Protein AF-A0A2V6PZ90-F1 (afdb_monomer)

Secondary structure (DSSP, 8-state):
-EEEEEEEEE-TTSTT----EEEEEEEES------SSTTEEEEEEPPS--TT--GGGG-TT-TTEEEEE-TT----GGGGGGTTTS--SEEE-TT----SGGGGGPPP-TT--EEE-TT-TT--GGGGGGGTT--TTT-EEET----S---HHHHHHHHHHHHHHTTT--HHHHTSSB-

Nearest PDB structures (foldseek):
  4xa9-assembly5_E  TM=5.689E-01  e=1.243E-01  Legionella pneumophila subsp. pneumophila str. Philadelphia 1
  6qxp-assembly4_D  TM=5.401E-01  e=1.855E+00  Arabidopsis
  6qxp-assembly6_F  TM=4.875E-01  e=1.003E+00  Arabidopsis
  6qxp-assembly7_G  TM=3.421E-01  e=1.972E+00  Arabidopsis

Mean predicted aligned error: 6.77 Å

Structure (mmCIF, N/CA/C/O backbone):
data_AF-A0A2V6PZ90-F1
#
_entry.id   AF-A0A2V6PZ90-F1
#
loop_
_atom_site.group_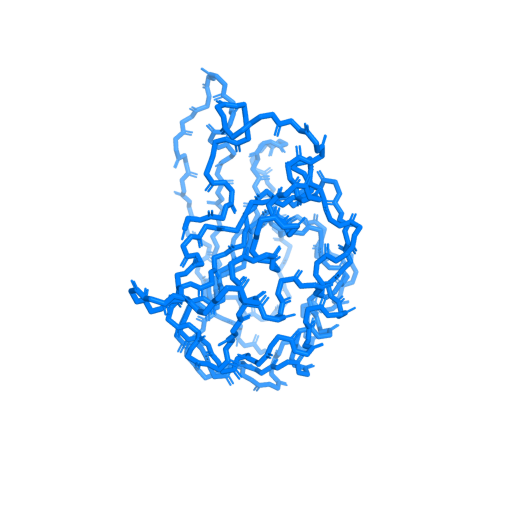PDB
_atom_site.id
_atom_site.type_symbol
_atom_site.label_atom_id
_atom_site.label_alt_id
_atom_site.label_comp_id
_atom_site.label_asym_id
_atom_site.label_entity_id
_atom_site.label_seq_id
_atom_site.pdbx_PDB_ins_code
_atom_site.Cartn_x
_atom_site.Cartn_y
_atom_site.Cartn_z
_atom_site.occupancy
_atom_site.B_iso_or_equiv
_atom_site.auth_seq_id
_atom_site.auth_comp_id
_atom_site.auth_asym_id
_atom_site.auth_atom_id
_atom_site.pdbx_PDB_model_num
ATOM 1 N N . MET A 1 1 ? 3.241 -4.703 -20.946 1.00 70.94 1 MET A N 1
ATOM 2 C CA . MET A 1 1 ? 2.283 -3.947 -20.112 1.00 70.94 1 MET A CA 1
ATOM 3 C C . MET A 1 1 ? 3.059 -2.869 -19.385 1.00 70.94 1 MET A C 1
ATOM 5 O O . MET A 1 1 ? 4.150 -3.176 -18.925 1.00 70.94 1 MET A O 1
ATOM 9 N N . ASP A 1 2 ? 2.544 -1.643 -19.361 1.00 86.44 2 ASP A N 1
ATOM 10 C CA . ASP A 1 2 ? 3.139 -0.505 -18.651 1.00 86.44 2 ASP A CA 1
ATOM 11 C C . ASP A 1 2 ? 2.404 -0.315 -17.317 1.00 86.44 2 ASP A C 1
ATOM 13 O O . ASP A 1 2 ? 1.174 -0.219 -17.316 1.00 86.44 2 ASP A O 1
ATOM 17 N N . LEU A 1 3 ? 3.127 -0.336 -16.199 1.00 87.50 3 LEU A N 1
ATOM 18 C CA . LEU A 1 3 ? 2.563 -0.158 -14.858 1.00 87.50 3 LEU A CA 1
ATOM 19 C C . LEU A 1 3 ? 2.667 1.281 -14.344 1.00 87.50 3 LEU A C 1
ATOM 21 O O . LEU A 1 3 ? 2.031 1.592 -13.343 1.00 87.50 3 LEU A O 1
ATOM 25 N N . GLY A 1 4 ? 3.406 2.162 -15.025 1.00 92.62 4 GLY A N 1
ATOM 26 C CA . GLY A 1 4 ? 3.626 3.536 -14.585 1.00 92.62 4 GLY A CA 1
ATOM 27 C C . GLY A 1 4 ? 5.089 3.951 -14.662 1.00 92.62 4 GLY A C 1
ATOM 28 O O . GLY A 1 4 ? 5.806 3.593 -15.593 1.00 92.62 4 GLY A O 1
ATOM 29 N N . GLU A 1 5 ? 5.532 4.741 -13.696 1.00 94.88 5 GLU A N 1
ATOM 30 C CA . GLU A 1 5 ? 6.893 5.261 -13.614 1.00 94.88 5 GLU A CA 1
ATOM 31 C C . GLU A 1 5 ? 7.718 4.475 -12.604 1.00 94.88 5 GLU A C 1
ATOM 33 O O . GLU A 1 5 ? 7.250 4.107 -11.528 1.00 94.88 5 GLU A O 1
ATOM 38 N N . LEU A 1 6 ? 8.966 4.225 -12.969 1.00 94.56 6 LEU A N 1
ATOM 39 C CA . LEU A 1 6 ? 9.907 3.422 -12.219 1.00 94.56 6 LEU A CA 1
ATOM 40 C C . LEU A 1 6 ? 11.051 4.305 -11.736 1.00 94.56 6 LEU A C 1
ATOM 42 O O . LEU A 1 6 ? 11.649 5.041 -12.522 1.00 94.56 6 LEU A O 1
ATOM 46 N N . TRP A 1 7 ? 11.396 4.174 -10.464 1.00 93.94 7 TRP A N 1
ATOM 47 C CA . TRP A 1 7 ? 12.408 4.988 -9.809 1.00 93.94 7 TRP A CA 1
ATOM 48 C C . TRP A 1 7 ? 13.326 4.114 -8.957 1.00 93.94 7 TRP A C 1
ATOM 50 O O . TRP A 1 7 ? 12.913 3.098 -8.401 1.00 93.94 7 TRP A O 1
ATOM 60 N N . LEU A 1 8 ? 14.586 4.520 -8.854 1.00 93.50 8 LEU A N 1
ATOM 61 C CA . LEU A 1 8 ? 15.502 4.088 -7.811 1.00 93.50 8 LEU A CA 1
ATOM 62 C C . LEU A 1 8 ? 15.495 5.143 -6.718 1.00 93.50 8 LEU A C 1
ATOM 64 O O . LEU A 1 8 ? 15.655 6.331 -7.003 1.00 93.50 8 LEU A O 1
ATOM 68 N N . ARG A 1 9 ? 15.323 4.691 -5.485 1.00 91.12 9 ARG A N 1
ATOM 69 C CA . ARG A 1 9 ? 15.308 5.524 -4.292 1.00 91.12 9 ARG A CA 1
ATOM 70 C C . ARG A 1 9 ? 16.367 5.031 -3.323 1.00 91.12 9 ARG A C 1
ATOM 72 O O . ARG A 1 9 ? 16.544 3.825 -3.149 1.00 91.12 9 ARG A O 1
ATOM 79 N N . GLU A 1 10 ? 17.058 5.975 -2.716 1.00 87.81 10 GLU A N 1
ATOM 80 C CA . GLU A 1 10 ? 17.975 5.748 -1.613 1.00 87.81 10 GLU A CA 1
ATOM 81 C C . GLU A 1 10 ? 17.195 5.718 -0.289 1.00 87.81 10 GLU A C 1
ATOM 83 O O . GLU A 1 10 ? 16.261 6.492 -0.072 1.00 87.81 10 GLU A O 1
ATOM 88 N N . ASP A 1 11 ? 17.544 4.795 0.600 1.00 78.75 11 ASP A N 1
ATOM 89 C 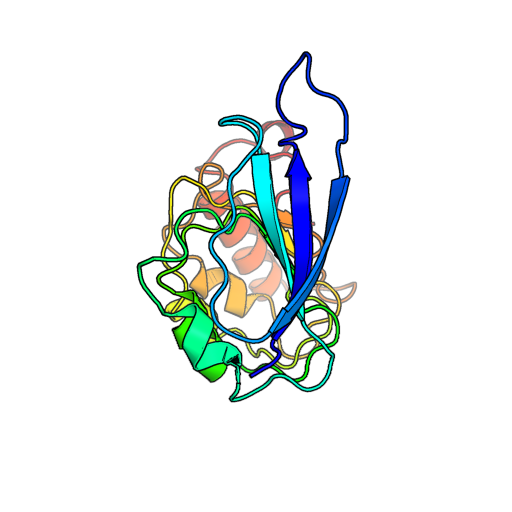CA . ASP A 1 11 ? 16.981 4.708 1.943 1.00 78.75 11 ASP A CA 1
ATOM 90 C C . ASP A 1 11 ? 17.488 5.846 2.823 1.00 78.75 11 ASP A C 1
ATOM 92 O O . ASP A 1 11 ? 18.580 5.769 3.376 1.00 78.75 11 ASP A O 1
ATOM 96 N N . VAL A 1 12 ? 16.651 6.869 2.989 1.00 66.00 12 VAL A N 1
ATOM 97 C CA . VAL A 1 12 ? 16.924 8.083 3.774 1.00 66.00 12 VAL A CA 1
ATOM 98 C C . VAL A 1 12 ? 17.079 7.850 5.284 1.00 66.00 12 VAL A C 1
ATOM 100 O O . VAL A 1 12 ? 17.378 8.790 6.013 1.00 66.00 12 VAL A O 1
ATOM 103 N N . ASN A 1 13 ? 16.896 6.618 5.775 1.00 58.62 13 ASN A N 1
ATOM 104 C CA . ASN A 1 13 ? 17.132 6.270 7.181 1.00 58.62 13 ASN A CA 1
ATOM 105 C C . ASN A 1 13 ? 18.605 5.957 7.505 1.00 58.62 13 ASN A C 1
ATOM 107 O O . ASN A 1 13 ? 18.908 5.555 8.631 1.00 58.62 13 ASN A O 1
ATOM 111 N N . CYS A 1 14 ? 19.536 6.107 6.560 1.00 52.50 14 CYS A N 1
ATOM 112 C CA . CYS A 1 14 ? 20.960 5.967 6.849 1.00 52.50 14 CYS A CA 1
ATOM 113 C C . CYS A 1 14 ? 21.576 7.326 7.233 1.00 52.50 14 CYS A C 1
ATOM 115 O O . CYS A 1 14 ? 21.393 8.335 6.563 1.00 52.50 14 CYS A O 1
ATOM 117 N N . PHE A 1 15 ? 22.346 7.343 8.325 1.00 43.44 15 PHE A N 1
ATOM 118 C CA . PHE A 1 15 ? 22.974 8.547 8.893 1.00 43.44 15 PHE A CA 1
ATOM 119 C C . PHE A 1 15 ? 23.970 9.256 7.953 1.00 43.44 15 PHE A C 1
ATOM 121 O O . PHE A 1 15 ? 24.397 10.370 8.253 1.00 43.44 15 PHE A O 1
ATOM 128 N N . THR A 1 16 ? 24.376 8.616 6.853 1.00 48.50 16 THR A N 1
ATOM 129 C CA . THR A 1 16 ? 25.415 9.110 5.934 1.00 48.50 16 THR A CA 1
ATOM 130 C C . THR A 1 16 ? 25.029 9.055 4.453 1.00 48.50 16 THR A C 1
ATOM 132 O O . THR A 1 16 ? 25.855 9.401 3.608 1.00 48.50 16 THR A O 1
ATOM 135 N N . CYS A 1 17 ? 23.812 8.625 4.108 1.00 57.31 17 CYS A N 1
ATOM 136 C CA . CYS A 1 17 ? 23.351 8.588 2.719 1.00 57.31 17 CYS A CA 1
ATOM 137 C C . CYS A 1 17 ? 22.710 9.926 2.306 1.00 57.31 17 CYS A C 1
ATOM 139 O O . CYS A 1 17 ? 22.230 10.685 3.148 1.00 57.31 17 CYS A O 1
ATOM 141 N N . GLY A 1 18 ? 22.697 10.227 1.007 1.00 55.75 18 GLY A N 1
ATOM 142 C CA . GLY A 1 18 ? 21.947 11.366 0.474 1.00 55.75 18 GLY A CA 1
ATOM 143 C C . GLY A 1 18 ? 20.440 11.079 0.393 1.00 55.75 18 GLY A C 1
ATOM 144 O O . GLY A 1 18 ? 19.936 10.107 0.953 1.00 55.75 18 GLY A O 1
ATOM 145 N N . THR A 1 19 ? 19.702 11.926 -0.333 1.00 61.97 19 THR A N 1
ATOM 146 C CA . THR A 1 19 ? 18.290 11.699 -0.707 1.00 61.97 19 THR A CA 1
ATOM 147 C C . THR A 1 19 ? 18.155 11.126 -2.124 1.00 61.97 19 THR A C 1
ATOM 149 O O . THR A 1 19 ? 17.184 11.419 -2.822 1.00 61.97 19 THR A O 1
ATOM 152 N N . GLY A 1 20 ? 19.146 10.351 -2.584 1.00 75.75 20 GLY A N 1
ATOM 153 C CA . GLY A 1 20 ? 19.302 9.958 -3.981 1.00 75.75 20 GLY A CA 1
ATOM 154 C C . GLY A 1 20 ? 18.021 9.408 -4.612 1.00 75.75 20 GLY A C 1
ATOM 155 O O . GLY A 1 20 ? 17.464 8.399 -4.182 1.00 75.75 20 GLY A O 1
ATOM 156 N N . GLU A 1 21 ? 17.568 10.055 -5.682 1.00 87.81 21 GLU A N 1
ATOM 157 C CA . GLU A 1 21 ? 16.486 9.569 -6.530 1.00 87.81 21 GLU A CA 1
ATOM 158 C C . GLU A 1 21 ? 16.953 9.544 -7.984 1.00 87.81 21 GLU A C 1
ATOM 160 O O . GLU A 1 21 ? 17.568 10.489 -8.481 1.00 87.81 21 GLU A O 1
ATOM 165 N N . LYS A 1 22 ? 16.641 8.456 -8.691 1.00 90.62 22 LYS A N 1
ATOM 166 C CA . LYS A 1 22 ? 16.927 8.320 -10.118 1.00 90.62 22 LYS A CA 1
ATOM 167 C C . LYS A 1 22 ? 15.750 7.692 -10.844 1.00 90.62 22 LYS A C 1
ATOM 169 O O . LYS A 1 22 ? 15.388 6.550 -10.571 1.00 90.62 22 LYS A O 1
ATOM 174 N N . THR A 1 23 ? 15.197 8.398 -11.826 1.00 92.00 23 THR A N 1
ATOM 175 C CA . THR A 1 23 ? 14.183 7.813 -12.709 1.00 92.00 23 THR A CA 1
ATOM 176 C C . THR A 1 23 ? 14.796 6.726 -13.594 1.00 92.00 23 THR A C 1
ATOM 178 O O . THR A 1 23 ? 15.889 6.875 -14.147 1.00 92.00 23 THR A O 1
ATOM 181 N N . LEU A 1 24 ? 14.084 5.612 -13.727 1.00 92.25 24 LEU A N 1
ATOM 182 C CA . LEU A 1 24 ? 14.366 4.545 -14.682 1.00 92.25 24 LEU A CA 1
ATOM 183 C C . LEU A 1 24 ? 13.422 4.598 -15.894 1.00 92.25 24 LEU A C 1
ATOM 185 O O . LEU A 1 24 ? 13.562 3.765 -16.792 1.00 92.25 24 LEU A O 1
ATOM 189 N N . GLY A 1 25 ? 12.502 5.566 -15.948 1.00 92.94 25 GLY A N 1
ATOM 190 C CA . GLY A 1 25 ? 11.503 5.707 -17.005 1.00 92.94 25 GLY A CA 1
ATOM 191 C C . GLY A 1 25 ? 10.249 4.869 -16.750 1.00 92.94 25 GLY A C 1
ATOM 192 O O . GLY A 1 25 ? 9.817 4.707 -15.612 1.00 92.94 25 GLY A O 1
ATOM 193 N N . ARG A 1 26 ? 9.631 4.349 -17.816 1.00 93.81 26 ARG A N 1
ATOM 194 C CA . ARG A 1 26 ? 8.371 3.593 -17.723 1.00 93.81 26 ARG A CA 1
ATOM 195 C C . ARG A 1 26 ? 8.595 2.158 -17.245 1.00 93.81 26 ARG A C 1
ATOM 197 O O . ARG A 1 26 ? 9.510 1.474 -17.706 1.00 93.81 26 ARG A O 1
ATOM 204 N N . ALA A 1 27 ? 7.712 1.678 -16.375 1.00 90.25 27 ALA A N 1
ATOM 205 C CA . ALA A 1 27 ? 7.655 0.297 -15.905 1.00 90.25 27 ALA A CA 1
ATOM 206 C C . ALA A 1 27 ? 6.980 -0.600 -16.960 1.00 90.25 27 ALA A C 1
ATOM 208 O O . ALA A 1 27 ? 5.898 -1.145 -16.738 1.00 90.25 27 ALA A O 1
ATOM 209 N N . ALA A 1 28 ? 7.604 -0.710 -18.137 1.00 88.00 28 ALA A N 1
ATOM 210 C CA . ALA A 1 28 ? 7.083 -1.456 -19.274 1.00 88.00 28 ALA A CA 1
ATOM 211 C C . ALA A 1 28 ? 7.924 -2.705 -19.581 1.00 88.00 28 ALA A C 1
ATOM 213 O O . ALA A 1 28 ? 9.137 -2.627 -19.763 1.00 88.00 28 ALA A O 1
ATOM 214 N N . GLY A 1 29 ? 7.253 -3.855 -19.698 1.00 86.50 29 GLY A N 1
ATOM 215 C CA . GLY A 1 29 ? 7.901 -5.128 -20.041 1.00 86.50 29 GLY A CA 1
ATOM 216 C C . GLY A 1 29 ? 8.671 -5.755 -18.875 1.00 86.50 29 GLY A C 1
ATOM 217 O O . GLY A 1 29 ? 8.398 -5.462 -17.714 1.00 86.50 29 GLY A O 1
ATOM 218 N N . ILE A 1 30 ? 9.606 -6.655 -19.188 1.00 85.56 30 ILE A N 1
ATOM 219 C CA . ILE A 1 30 ? 10.480 -7.307 -18.204 1.00 85.56 30 ILE A CA 1
ATOM 220 C C . ILE A 1 30 ? 11.841 -6.622 -18.263 1.00 85.56 30 ILE A C 1
ATOM 222 O O . ILE A 1 30 ? 12.462 -6.564 -19.324 1.00 85.56 30 ILE A O 1
ATOM 226 N N . ARG A 1 31 ? 12.314 -6.115 -17.123 1.00 84.75 31 ARG A N 1
ATOM 227 C CA . ARG A 1 31 ? 13.602 -5.430 -17.019 1.00 84.75 31 ARG A CA 1
ATOM 228 C C . ARG A 1 31 ? 14.362 -5.907 -15.792 1.00 84.75 31 ARG A C 1
ATOM 230 O O . ARG A 1 31 ? 13.843 -5.853 -14.681 1.00 84.75 31 ARG A O 1
ATOM 237 N N . ALA A 1 32 ? 15.611 -6.316 -15.994 1.00 87.62 32 ALA A N 1
ATOM 238 C CA . ALA A 1 32 ? 16.547 -6.514 -14.897 1.00 87.62 32 ALA A CA 1
ATOM 239 C C . ALA A 1 32 ? 17.009 -5.143 -14.382 1.00 87.62 32 ALA A C 1
ATOM 241 O O . ALA A 1 32 ? 17.504 -4.315 -15.150 1.00 87.62 32 ALA A O 1
ATOM 242 N N . ILE A 1 33 ? 16.820 -4.894 -13.088 1.00 88.75 33 ILE A N 1
ATOM 243 C CA . ILE A 1 33 ? 17.242 -3.662 -12.420 1.00 88.75 33 ILE A CA 1
ATOM 244 C C . ILE A 1 33 ? 18.355 -4.033 -11.447 1.00 88.75 33 ILE A C 1
ATOM 246 O O . ILE A 1 33 ? 18.136 -4.831 -10.537 1.00 88.75 33 ILE A O 1
ATOM 250 N N . SER A 1 34 ? 19.535 -3.448 -11.641 1.00 90.50 34 SER A N 1
ATOM 251 C CA . SER A 1 34 ? 20.628 -3.538 -10.675 1.00 90.50 34 SER A CA 1
ATOM 252 C C . SER A 1 34 ? 20.564 -2.346 -9.726 1.00 90.50 34 SER A C 1
ATOM 254 O O . SER A 1 34 ? 20.426 -1.204 -10.174 1.00 90.50 34 SER A O 1
ATOM 256 N N . LEU A 1 35 ? 20.634 -2.616 -8.424 1.00 90.88 35 LEU A N 1
ATOM 257 C CA . LEU A 1 35 ? 20.654 -1.585 -7.392 1.00 90.88 35 LEU A CA 1
ATOM 258 C C . LEU A 1 35 ? 22.091 -1.075 -7.189 1.00 90.88 35 LEU A C 1
ATOM 260 O O . LEU A 1 35 ? 23.006 -1.896 -7.150 1.00 90.88 35 LEU A O 1
ATOM 264 N N . PRO A 1 36 ? 22.310 0.243 -7.014 1.00 89.38 36 PRO A N 1
ATOM 265 C CA . PRO A 1 36 ? 23.645 0.792 -6.763 1.00 89.38 36 PRO A CA 1
ATOM 266 C C . PRO A 1 36 ? 24.303 0.265 -5.480 1.00 89.38 36 PRO A C 1
ATOM 268 O O . PRO A 1 36 ? 25.507 0.034 -5.453 1.00 89.38 36 PRO A O 1
ATOM 271 N N . ALA A 1 37 ? 23.513 0.074 -4.420 1.00 88.38 37 ALA A N 1
ATOM 272 C CA . ALA A 1 37 ? 23.944 -0.485 -3.142 1.00 88.38 37 ALA A CA 1
ATOM 273 C C . ALA A 1 37 ? 22.743 -1.067 -2.374 1.00 88.38 37 ALA A C 1
ATOM 275 O O . ALA A 1 37 ? 21.592 -0.865 -2.756 1.00 88.38 37 ALA A O 1
ATOM 276 N N . ALA A 1 38 ? 23.000 -1.764 -1.262 1.00 86.00 38 ALA A N 1
ATOM 277 C CA . ALA A 1 38 ? 21.967 -2.448 -0.471 1.00 86.00 38 ALA A CA 1
ATOM 278 C C . ALA A 1 38 ? 20.917 -1.513 0.162 1.00 86.00 38 ALA A C 1
ATOM 280 O O . ALA A 1 38 ? 19.812 -1.951 0.474 1.00 86.00 38 ALA A O 1
ATOM 281 N N . HIS A 1 39 ? 21.253 -0.236 0.351 1.00 85.94 39 HIS A N 1
ATOM 282 C CA . HIS A 1 39 ? 20.338 0.783 0.864 1.00 85.94 39 HIS A CA 1
ATOM 283 C C . HIS A 1 39 ? 19.484 1.423 -0.245 1.00 85.94 39 HIS A C 1
ATOM 285 O O . HIS A 1 39 ? 18.712 2.329 0.030 1.00 85.94 39 HIS A O 1
ATOM 291 N N . TRP A 1 40 ? 19.595 0.975 -1.498 1.00 90.50 40 TRP A N 1
ATOM 292 C CA . TRP A 1 40 ? 18.707 1.408 -2.574 1.00 90.50 40 TRP A CA 1
ATOM 293 C C . TRP A 1 40 ? 17.535 0.446 -2.728 1.00 90.50 40 TRP A C 1
ATOM 295 O O . TRP A 1 40 ? 17.648 -0.751 -2.472 1.00 90.50 40 TRP A O 1
ATOM 305 N N . TYR A 1 41 ? 16.408 0.960 -3.199 1.00 91.38 41 TYR A N 1
ATOM 306 C CA . TYR A 1 41 ? 15.234 0.167 -3.535 1.00 91.38 41 TYR A CA 1
ATOM 307 C C . TYR A 1 41 ? 14.516 0.748 -4.750 1.00 91.38 41 TYR A C 1
ATOM 309 O O . TYR A 1 41 ? 14.786 1.861 -5.207 1.00 91.38 41 TYR A O 1
ATOM 317 N N . VAL A 1 42 ? 13.608 -0.048 -5.305 1.00 93.75 42 VAL A N 1
ATOM 318 C CA . VAL A 1 42 ? 12.753 0.353 -6.417 1.00 93.75 42 VAL A CA 1
ATOM 319 C C . VAL A 1 42 ? 11.478 0.984 -5.867 1.00 93.75 42 VAL A C 1
ATOM 321 O O . VAL A 1 42 ? 10.824 0.415 -4.993 1.00 93.75 42 VAL A O 1
ATOM 324 N N . SER A 1 43 ? 11.116 2.139 -6.411 1.00 93.62 43 SER A N 1
ATOM 325 C CA . SER A 1 43 ? 9.822 2.782 -6.210 1.00 93.62 43 SER A CA 1
ATOM 326 C C . SER A 1 43 ? 9.045 2.756 -7.522 1.00 93.62 43 SER A C 1
ATOM 328 O O . SER A 1 43 ? 9.608 3.006 -8.594 1.00 93.62 43 SER A O 1
ATOM 330 N N . VAL A 1 44 ? 7.763 2.405 -7.455 1.00 94.81 44 VAL A N 1
ATOM 331 C CA . VAL A 1 44 ? 6.874 2.375 -8.618 1.00 94.81 44 VAL A CA 1
ATOM 332 C C . VAL A 1 44 ? 5.712 3.320 -8.367 1.00 94.81 44 VAL A C 1
ATOM 334 O O . VAL A 1 44 ? 4.957 3.131 -7.416 1.00 94.81 44 VAL A O 1
ATOM 337 N N . LYS A 1 45 ? 5.548 4.307 -9.247 1.00 95.62 45 LYS A N 1
ATOM 338 C CA . LYS A 1 45 ? 4.409 5.223 -9.248 1.00 95.62 45 LYS A CA 1
ATOM 339 C C . LYS A 1 45 ? 3.433 4.836 -10.339 1.00 95.62 45 LYS A C 1
ATOM 341 O O . LYS A 1 45 ? 3.772 4.863 -11.523 1.00 95.62 45 LYS A O 1
ATOM 346 N N . LEU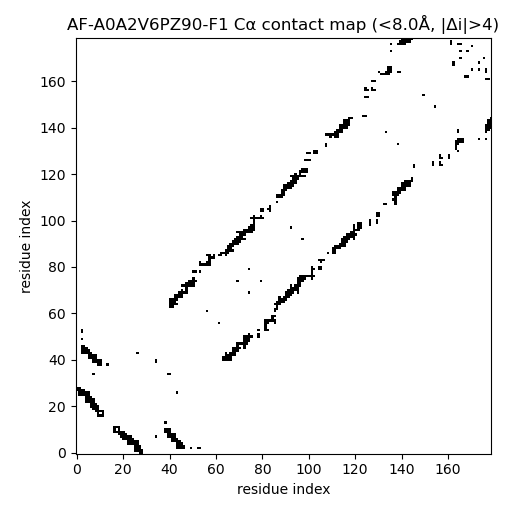 A 1 46 ? 2.221 4.484 -9.946 1.00 95.44 46 LEU A N 1
ATOM 347 C CA . LEU A 1 46 ? 1.200 4.000 -10.855 1.00 95.44 46 LEU A CA 1
ATOM 348 C C . LEU A 1 46 ? 0.281 5.140 -11.312 1.00 95.44 46 LEU A C 1
ATOM 350 O O . LEU A 1 46 ? 0.101 6.129 -10.604 1.00 95.44 46 LEU A O 1
ATOM 354 N N . PRO A 1 47 ? -0.290 5.040 -12.524 1.00 95.06 47 PRO A N 1
ATOM 355 C CA . PRO A 1 47 ? -1.227 6.033 -13.027 1.00 95.06 47 PRO A CA 1
ATOM 356 C C . PRO A 1 47 ? -2.594 5.914 -12.342 1.00 95.06 47 PRO A C 1
ATOM 358 O O . PRO A 1 47 ? -2.928 4.890 -11.749 1.00 95.06 47 PRO A O 1
ATOM 361 N N . ARG A 1 48 ? -3.435 6.938 -12.532 1.00 94.56 48 ARG A N 1
ATOM 362 C CA . ARG A 1 48 ? -4.785 6.991 -11.956 1.00 94.56 48 ARG A CA 1
ATOM 363 C C . ARG A 1 48 ? -5.695 5.826 -12.373 1.00 94.56 48 ARG A C 1
ATOM 365 O O . ARG A 1 48 ? -6.564 5.448 -11.603 1.00 94.56 48 ARG A O 1
ATOM 372 N N . GLN A 1 49 ? -5.531 5.270 -13.577 1.00 94.00 49 GLN A N 1
ATOM 373 C CA . GLN A 1 49 ? -6.336 4.145 -14.082 1.00 94.00 49 GLN A CA 1
ATOM 374 C C . GLN A 1 49 ? -5.507 2.860 -14.166 1.00 94.00 49 GLN A C 1
ATOM 376 O O . GLN A 1 49 ? -4.912 2.530 -15.205 1.00 94.00 49 GLN A O 1
ATOM 381 N N . VAL A 1 50 ? -5.449 2.136 -13.054 1.00 93.38 50 VAL A N 1
ATOM 382 C CA . VAL A 1 50 ? -4.604 0.951 -12.884 1.00 93.38 50 VAL A CA 1
ATOM 383 C C . VAL A 1 50 ? -5.310 -0.239 -12.226 1.00 93.38 50 VAL A C 1
ATOM 385 O O . VAL A 1 50 ? -4.742 -1.335 -12.187 1.00 93.38 50 VAL A O 1
ATOM 388 N N . ALA A 1 51 ? -6.559 -0.080 -11.786 1.00 90.75 51 ALA A N 1
ATOM 389 C CA . ALA A 1 51 ? -7.392 -1.176 -11.302 1.00 90.75 51 ALA A CA 1
ATOM 390 C C . ALA A 1 51 ? -7.429 -2.344 -12.306 1.00 90.75 51 ALA A C 1
ATOM 392 O O . ALA A 1 51 ? -7.453 -2.164 -13.528 1.00 90.75 51 ALA A O 1
ATOM 393 N N . GLY A 1 52 ? -7.355 -3.573 -11.796 1.00 90.69 52 GLY A N 1
ATOM 394 C CA . GLY A 1 52 ? -7.285 -4.800 -12.594 1.00 90.69 52 GLY A CA 1
ATOM 395 C C . GLY A 1 52 ? -5.949 -5.049 -13.309 1.00 90.69 52 GLY A C 1
ATOM 396 O O . GLY A 1 52 ? -5.751 -6.132 -13.869 1.00 90.69 52 GLY A O 1
ATOM 397 N N . ARG A 1 53 ? -5.003 -4.100 -13.275 1.00 91.69 53 ARG A N 1
ATOM 398 C CA . ARG A 1 53 ? -3.693 -4.199 -13.948 1.00 91.69 53 ARG A CA 1
ATOM 399 C C . ARG A 1 53 ? -2.534 -4.496 -12.9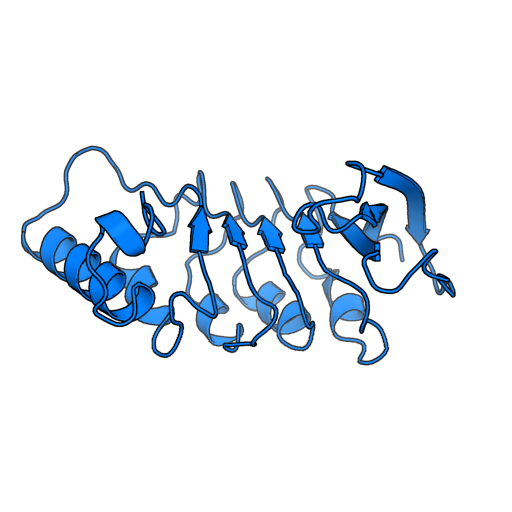99 1.00 91.69 53 ARG A C 1
ATOM 401 O O . ARG A 1 53 ? -1.414 -4.657 -13.470 1.00 91.69 53 ARG A O 1
ATOM 408 N N . LEU A 1 54 ? -2.792 -4.642 -11.698 1.00 92.00 54 LEU A N 1
ATOM 409 C CA . LEU A 1 54 ? -1.760 -4.915 -10.689 1.00 92.00 54 LEU A CA 1
ATOM 410 C C . LEU A 1 54 ? -1.247 -6.358 -10.680 1.00 92.00 54 LEU A C 1
ATOM 412 O O . LEU A 1 54 ? -0.263 -6.638 -10.008 1.00 92.00 54 LEU A O 1
ATOM 416 N N . LYS A 1 55 ? -1.859 -7.279 -11.436 1.00 92.25 55 LYS A N 1
ATOM 417 C CA . LYS A 1 55 ? -1.466 -8.702 -11.479 1.00 92.25 55 LYS A CA 1
ATOM 418 C C . LYS A 1 55 ? 0.048 -8.952 -11.591 1.00 92.25 55 LYS A C 1
ATOM 420 O O . LYS A 1 55 ? 0.523 -9.836 -10.881 1.00 92.25 55 LYS A O 1
ATOM 425 N N . PRO A 1 56 ? 0.823 -8.219 -12.418 1.00 91.06 56 PRO A N 1
ATOM 426 C CA . PRO A 1 56 ? 2.262 -8.457 -12.522 1.00 91.06 56 PRO A CA 1
ATOM 427 C C . PRO A 1 56 ? 3.036 -8.160 -11.230 1.00 91.06 56 PRO A C 1
ATOM 429 O O . PRO A 1 56 ? 4.120 -8.703 -11.045 1.00 91.06 56 PRO A O 1
ATOM 432 N N . LEU A 1 57 ? 2.488 -7.335 -10.331 1.00 90.25 57 LEU A N 1
ATOM 433 C CA . LEU A 1 57 ? 3.106 -7.024 -9.043 1.00 90.25 57 LEU A CA 1
ATOM 434 C C . LEU A 1 57 ? 3.125 -8.226 -8.083 1.00 90.25 57 LEU A C 1
ATOM 436 O O . LEU A 1 57 ? 3.959 -8.271 -7.187 1.00 90.25 57 LEU A O 1
ATOM 440 N N . ALA A 1 58 ? 2.291 -9.243 -8.318 1.00 90.50 58 ALA A N 1
ATOM 441 C CA . ALA A 1 58 ? 2.285 -10.475 -7.529 1.00 90.50 58 ALA A CA 1
ATOM 442 C C . ALA A 1 58 ? 3.464 -11.415 -7.855 1.00 90.50 58 ALA A C 1
ATOM 444 O O . ALA A 1 58 ? 3.558 -12.509 -7.299 1.00 90.50 58 ALA A O 1
ATOM 445 N N . HIS A 1 59 ? 4.341 -11.041 -8.793 1.00 89.56 59 HIS A N 1
ATOM 446 C CA . HIS A 1 59 ? 5.437 -11.900 -9.215 1.00 89.56 59 HIS A CA 1
ATOM 447 C C . HIS A 1 59 ? 6.532 -11.982 -8.129 1.00 89.56 59 HIS A C 1
ATOM 449 O O . HIS A 1 59 ? 7.058 -10.949 -7.709 1.00 89.56 59 HIS A O 1
ATOM 455 N N . PRO A 1 60 ? 6.963 -13.190 -7.716 1.00 86.81 60 PRO A N 1
ATOM 456 C CA . PRO A 1 60 ? 7.861 -13.376 -6.569 1.00 86.81 60 PRO A CA 1
ATOM 457 C C . PRO A 1 60 ? 9.274 -12.815 -6.779 1.00 86.81 60 PRO A C 1
ATOM 459 O O . PRO A 1 60 ? 10.022 -12.646 -5.822 1.00 86.81 60 PRO A O 1
ATOM 462 N N . SER A 1 61 ? 9.661 -12.503 -8.020 1.00 87.81 61 SER A N 1
ATOM 463 C CA . SER A 1 61 ? 10.965 -11.892 -8.316 1.00 87.81 61 SER A CA 1
ATOM 464 C C . SER A 1 61 ? 11.048 -10.401 -7.965 1.00 87.81 61 SER A C 1
ATOM 466 O O . SER A 1 61 ? 12.132 -9.825 -8.045 1.00 87.81 61 SER A O 1
ATOM 468 N N . LEU A 1 62 ? 9.937 -9.748 -7.606 1.00 88.19 62 LEU A N 1
ATOM 469 C CA . LEU A 1 62 ? 9.885 -8.316 -7.283 1.00 88.19 62 LEU A CA 1
ATOM 470 C C . LEU A 1 62 ? 10.317 -8.034 -5.833 1.00 88.19 62 LEU A C 1
ATOM 472 O O . LEU A 1 62 ? 9.637 -7.358 -5.069 1.00 88.19 62 LEU A O 1
ATOM 476 N N . VAL A 1 63 ? 11.487 -8.548 -5.453 1.00 87.88 63 VAL A N 1
ATOM 477 C CA . VAL A 1 63 ? 11.992 -8.542 -4.066 1.00 87.88 63 VAL A CA 1
ATOM 478 C C . VAL A 1 63 ? 12.574 -7.201 -3.604 1.00 87.88 63 VAL A C 1
ATOM 480 O O . VAL A 1 63 ? 12.782 -7.000 -2.408 1.00 87.88 63 VAL A O 1
ATOM 483 N N . ASN A 1 64 ? 12.843 -6.296 -4.549 1.00 89.50 64 ASN A N 1
ATOM 484 C CA . ASN A 1 64 ? 13.513 -5.015 -4.314 1.00 89.50 64 ASN A CA 1
ATOM 485 C C . ASN A 1 64 ? 12.574 -3.804 -4.421 1.00 89.50 64 ASN A C 1
ATOM 487 O O . ASN A 1 64 ? 13.048 -2.672 -4.328 1.00 89.50 64 ASN A O 1
ATOM 491 N N . ILE A 1 65 ? 11.270 -4.016 -4.634 1.00 91.56 65 ILE A N 1
ATOM 492 C CA . ILE A 1 65 ? 10.294 -2.924 -4.572 1.00 91.56 65 ILE A CA 1
ATOM 493 C C . ILE A 1 65 ? 10.106 -2.551 -3.103 1.00 91.56 65 ILE A C 1
ATOM 495 O O . ILE A 1 65 ? 9.651 -3.368 -2.305 1.00 91.56 65 ILE A O 1
ATOM 499 N N . GLY A 1 66 ? 10.500 -1.329 -2.759 1.00 91.06 66 GLY A N 1
ATOM 500 C CA . GLY A 1 66 ? 10.297 -0.751 -1.436 1.00 91.06 66 GLY A CA 1
ATOM 501 C C . GLY A 1 66 ? 9.048 0.116 -1.389 1.00 91.06 66 GLY A C 1
ATOM 502 O O . GLY A 1 66 ? 8.301 0.032 -0.423 1.00 91.06 66 GLY A O 1
ATOM 503 N N . ASP A 1 67 ? 8.776 0.871 -2.451 1.00 92.19 67 ASP A N 1
ATOM 504 C CA . ASP A 1 67 ? 7.715 1.874 -2.431 1.00 92.19 67 ASP A CA 1
ATOM 505 C C . ASP A 1 67 ? 6.736 1.678 -3.582 1.00 92.19 67 ASP A C 1
ATOM 507 O O . ASP A 1 67 ? 7.131 1.476 -4.736 1.00 92.19 67 ASP A O 1
ATOM 511 N N . LEU A 1 68 ? 5.451 1.781 -3.261 1.00 94.75 68 LEU A N 1
ATOM 512 C CA . LEU A 1 68 ? 4.369 1.707 -4.229 1.00 94.75 68 LEU A CA 1
ATOM 513 C C . LEU A 1 68 ? 3.452 2.924 -4.082 1.00 94.75 68 LEU A C 1
ATOM 515 O O . LEU A 1 68 ? 2.731 3.054 -3.094 1.00 94.75 68 LEU A O 1
ATOM 519 N N . ASP A 1 69 ? 3.480 3.819 -5.064 1.00 95.12 69 ASP A N 1
ATOM 520 C CA . ASP A 1 69 ? 2.632 5.009 -5.089 1.00 95.12 69 ASP A CA 1
ATOM 521 C C . ASP A 1 69 ? 1.397 4.762 -5.965 1.00 95.12 69 ASP A C 1
ATOM 523 O O . ASP A 1 69 ? 1.490 4.656 -7.190 1.00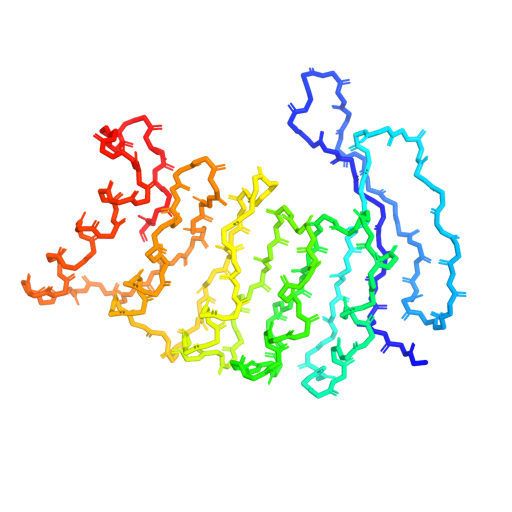 95.12 69 ASP A O 1
ATOM 527 N N . LEU A 1 70 ? 0.244 4.634 -5.307 1.00 95.75 70 LEU A N 1
ATOM 528 C CA . LEU A 1 70 ? -1.086 4.446 -5.887 1.00 95.75 70 LEU A CA 1
ATOM 529 C C . LEU A 1 70 ? -1.977 5.674 -5.642 1.00 95.75 70 LEU A C 1
ATOM 531 O O . LEU A 1 70 ? -3.202 5.568 -5.735 1.00 95.75 70 LEU A O 1
ATOM 535 N N . HIS A 1 71 ? -1.390 6.828 -5.319 1.00 95.00 71 HIS A N 1
ATOM 536 C CA . HIS A 1 71 ? -2.137 8.047 -5.043 1.00 95.00 71 HIS A CA 1
ATOM 537 C C . HIS A 1 71 ? -3.119 8.401 -6.172 1.00 95.00 71 HIS A C 1
ATOM 539 O O . HIS A 1 71 ? -2.767 8.363 -7.354 1.00 95.00 71 HIS A O 1
ATOM 545 N N . ASP A 1 72 ? -4.351 8.757 -5.795 1.00 95.19 72 ASP A N 1
ATOM 546 C CA . ASP A 1 72 ? -5.448 9.123 -6.701 1.00 95.19 72 ASP A CA 1
ATOM 547 C C . ASP A 1 72 ? -5.777 8.044 -7.752 1.00 95.19 72 ASP A C 1
ATOM 549 O O . ASP A 1 72 ? -6.345 8.340 -8.812 1.00 95.19 72 ASP A O 1
ATOM 553 N N . SER A 1 73 ? -5.403 6.786 -7.504 1.00 95.75 73 SER A N 1
ATOM 554 C CA . SER A 1 73 ? -5.706 5.691 -8.421 1.00 95.75 73 SER A CA 1
ATOM 555 C C . SER A 1 73 ? -7.067 5.051 -8.161 1.00 95.75 73 SER A C 1
ATOM 557 O O . SER A 1 73 ? -7.625 5.080 -7.067 1.00 95.75 73 SER A O 1
ATOM 559 N N . ASP A 1 74 ? -7.625 4.445 -9.203 1.00 95.38 74 ASP A N 1
ATOM 560 C CA . ASP A 1 74 ? -8.933 3.799 -9.194 1.00 95.38 74 ASP A CA 1
ATOM 561 C C . ASP A 1 74 ? -8.957 2.417 -8.524 1.00 95.38 74 ASP A C 1
ATOM 563 O O . ASP A 1 74 ? -9.984 1.733 -8.607 1.00 95.38 74 ASP A O 1
ATOM 567 N N . VAL A 1 75 ? -7.864 2.032 -7.856 1.00 95.31 75 VAL A N 1
ATOM 568 C CA . VAL A 1 75 ? -7.721 0.757 -7.146 1.00 95.31 75 VAL A CA 1
ATOM 569 C C . VAL A 1 75 ? -8.761 0.580 -6.048 1.00 95.31 75 VAL A C 1
ATOM 571 O O . VAL A 1 75 ? -9.174 1.529 -5.375 1.00 95.31 75 VAL A O 1
ATOM 574 N N . ARG A 1 76 ? -9.174 -0.675 -5.876 1.00 94.94 76 ARG A N 1
ATOM 575 C CA . ARG A 1 76 ? -10.158 -1.127 -4.890 1.00 94.94 76 ARG A CA 1
ATOM 576 C C . ARG A 1 76 ? -9.567 -2.229 -4.020 1.00 94.94 76 ARG A C 1
ATOM 578 O O . ARG A 1 76 ? -8.479 -2.735 -4.280 1.00 94.94 76 ARG A O 1
ATOM 585 N N . ASP A 1 77 ? -10.315 -2.644 -3.007 1.00 93.81 77 ASP A N 1
ATOM 586 C CA . ASP A 1 77 ? -9.886 -3.671 -2.053 1.00 93.81 77 ASP A CA 1
ATOM 587 C C . ASP A 1 77 ? -9.405 -4.975 -2.709 1.00 93.81 77 ASP A C 1
ATOM 589 O O . ASP A 1 77 ? -8.386 -5.529 -2.299 1.00 93.81 77 ASP A O 1
ATOM 593 N N . ASP A 1 78 ? -10.081 -5.434 -3.765 1.00 94.62 78 ASP A N 1
ATOM 594 C CA . ASP A 1 78 ? -9.704 -6.653 -4.492 1.00 94.62 78 ASP A CA 1
ATOM 595 C C . ASP A 1 78 ? -8.379 -6.524 -5.250 1.00 94.62 78 ASP A C 1
ATOM 597 O O . ASP A 1 78 ? -7.706 -7.529 -5.491 1.00 94.62 78 ASP A O 1
ATOM 601 N N . ASP A 1 79 ? -7.973 -5.308 -5.620 1.00 93.94 79 ASP A N 1
ATOM 602 C CA . ASP A 1 79 ? -6.685 -5.075 -6.269 1.00 93.94 79 ASP A CA 1
ATOM 603 C C . ASP A 1 79 ? -5.525 -5.279 -5.281 1.00 93.94 79 ASP A C 1
ATOM 605 O O . ASP A 1 79 ? -4.439 -5.708 -5.692 1.00 93.94 79 ASP A O 1
ATOM 609 N N . LEU A 1 80 ? -5.759 -5.076 -3.973 1.00 93.25 80 LEU A N 1
ATOM 610 C CA . LEU A 1 80 ? -4.730 -5.222 -2.937 1.00 93.25 80 LEU A CA 1
ATOM 611 C C . LEU A 1 80 ? -4.229 -6.671 -2.786 1.00 93.25 80 LEU A C 1
ATOM 613 O O . LEU A 1 80 ? -3.106 -6.901 -2.338 1.00 93.25 80 LEU A O 1
ATOM 617 N N . ARG A 1 81 ? -4.981 -7.677 -3.252 1.00 93.25 81 ARG A N 1
ATOM 618 C CA . ARG A 1 81 ? -4.503 -9.075 -3.263 1.00 93.25 81 ARG A CA 1
ATOM 619 C C . ARG A 1 81 ? -3.242 -9.271 -4.111 1.00 93.25 81 ARG A C 1
ATOM 621 O O . ARG A 1 81 ? -2.483 -10.207 -3.887 1.00 93.25 81 ARG A O 1
ATOM 628 N N . HIS A 1 82 ? -3.026 -8.410 -5.108 1.00 91.81 82 HIS A N 1
ATOM 629 C CA . HIS A 1 82 ? -1.877 -8.500 -6.006 1.00 91.81 82 HIS A CA 1
ATOM 630 C C . HIS A 1 82 ? -0.603 -7.890 -5.414 1.00 91.81 82 HIS A C 1
ATOM 632 O O . HIS A 1 82 ? 0.477 -8.139 -5.941 1.00 91.81 82 HIS A O 1
ATOM 638 N N . ILE A 1 83 ? -0.716 -7.137 -4.317 1.00 89.19 83 ILE A N 1
ATOM 639 C CA . ILE A 1 83 ? 0.424 -6.542 -3.605 1.00 89.19 83 ILE A CA 1
ATOM 640 C C . ILE A 1 83 ? 0.759 -7.270 -2.296 1.00 89.19 83 ILE A C 1
ATOM 642 O O . ILE A 1 83 ? 1.799 -7.005 -1.705 1.00 89.19 83 ILE A O 1
ATOM 646 N N . ALA A 1 84 ? -0.074 -8.230 -1.881 1.00 85.00 84 ALA A N 1
ATOM 647 C CA . ALA A 1 84 ? 0.084 -9.002 -0.646 1.00 85.00 84 ALA A CA 1
ATOM 648 C C . ALA A 1 84 ? 1.449 -9.706 -0.511 1.00 85.00 84 ALA A C 1
ATOM 650 O O . ALA A 1 84 ? 1.968 -9.851 0.590 1.00 85.00 84 ALA A O 1
ATOM 651 N N . GLY A 1 85 ? 2.037 -10.143 -1.629 1.00 79.00 85 GLY A N 1
ATOM 652 C CA . GLY A 1 85 ? 3.318 -10.859 -1.650 1.00 79.00 85 GLY A CA 1
ATOM 653 C C . GLY A 1 85 ? 4.561 -9.971 -1.755 1.00 79.00 85 GLY A C 1
ATOM 654 O O . GLY A 1 85 ? 5.668 -10.500 -1.842 1.00 79.00 85 GLY A O 1
ATOM 655 N N . ILE A 1 86 ? 4.405 -8.644 -1.803 1.00 87.38 86 ILE A N 1
ATOM 656 C CA . ILE A 1 86 ? 5.522 -7.718 -2.015 1.00 87.38 86 ILE A CA 1
ATOM 657 C C . ILE A 1 86 ? 6.035 -7.226 -0.667 1.00 87.38 86 ILE A C 1
ATOM 659 O O . ILE A 1 86 ? 5.281 -6.765 0.189 1.00 87.38 86 ILE A O 1
ATOM 663 N N . ASN A 1 87 ? 7.354 -7.263 -0.503 1.00 85.69 87 ASN A N 1
ATOM 664 C CA . ASN A 1 87 ? 8.028 -6.824 0.715 1.00 85.69 87 ASN A CA 1
ATOM 665 C C . ASN A 1 87 ? 8.227 -5.301 0.732 1.00 85.69 87 ASN A C 1
ATOM 667 O O . ASN A 1 87 ? 9.364 -4.824 0.761 1.00 85.69 87 ASN A O 1
ATOM 671 N N . LEU A 1 88 ? 7.113 -4.567 0.714 1.00 88.50 88 LEU A N 1
ATOM 672 C CA . LEU A 1 88 ? 7.088 -3.109 0.716 1.00 88.50 88 LEU A CA 1
ATOM 673 C C . LEU A 1 88 ? 7.579 -2.523 2.046 1.00 88.50 88 LEU A C 1
ATOM 675 O O . LEU A 1 88 ? 7.513 -3.140 3.112 1.00 88.50 88 LEU A O 1
ATOM 679 N N . ARG A 1 89 ? 8.074 -1.297 1.931 1.00 87.81 89 ARG A N 1
ATOM 680 C CA . ARG A 1 89 ? 8.400 -0.355 2.999 1.00 87.81 89 ARG A CA 1
ATOM 681 C C . ARG A 1 89 ? 7.336 0.720 3.101 1.00 87.81 89 ARG A C 1
ATOM 683 O O . ARG A 1 89 ? 6.910 1.052 4.202 1.00 87.81 89 ARG A O 1
ATOM 690 N N . SER A 1 90 ? 6.902 1.240 1.961 1.00 88.69 90 SER A N 1
ATOM 691 C CA . SER A 1 90 ? 5.885 2.273 1.893 1.00 88.69 90 SER A CA 1
ATOM 692 C C . SER A 1 90 ? 4.838 1.940 0.842 1.00 88.69 90 SER A C 1
ATOM 694 O O . SER A 1 90 ? 5.156 1.463 -0.251 1.00 88.69 90 SER A O 1
ATOM 696 N N . ILE A 1 91 ? 3.580 2.233 1.151 1.00 92.81 91 ILE A N 1
ATOM 697 C CA . ILE A 1 91 ? 2.521 2.305 0.149 1.00 92.81 91 ILE A CA 1
ATOM 698 C C . ILE A 1 91 ? 1.723 3.586 0.332 1.00 92.81 91 ILE A C 1
ATOM 700 O O . ILE A 1 91 ? 1.336 3.943 1.447 1.00 92.81 91 ILE A O 1
ATOM 704 N N . ASN A 1 92 ? 1.449 4.267 -0.773 1.00 93.50 92 ASN A N 1
ATOM 705 C CA . ASN A 1 92 ? 0.549 5.404 -0.778 1.00 93.50 92 ASN A CA 1
ATOM 706 C C . ASN A 1 92 ? -0.777 5.021 -1.423 1.00 93.50 92 ASN A C 1
ATOM 708 O O . ASN A 1 92 ? -0.839 4.849 -2.633 1.00 93.50 92 ASN A O 1
ATOM 712 N N . LEU A 1 93 ? -1.825 4.894 -0.611 1.00 93.62 93 LEU A N 1
ATOM 713 C CA . LEU A 1 93 ? -3.191 4.607 -1.052 1.00 93.62 93 LEU A CA 1
ATOM 714 C C . LEU A 1 93 ? -4.087 5.852 -0.968 1.00 93.62 93 LEU A C 1
ATOM 716 O O . LEU A 1 93 ? -5.310 5.740 -1.043 1.00 93.62 93 LEU A O 1
ATOM 720 N N . SER A 1 94 ? -3.503 7.038 -0.798 1.00 92.38 94 SER A N 1
ATOM 721 C CA . SER A 1 94 ? -4.266 8.268 -0.600 1.00 92.38 94 SER A CA 1
ATOM 722 C C . SER A 1 94 ? -5.127 8.603 -1.820 1.00 92.38 94 SER A C 1
ATOM 724 O O . SER A 1 94 ? -4.627 8.576 -2.945 1.00 92.38 94 SER A O 1
ATOM 726 N N . GLY A 1 95 ? -6.395 8.960 -1.617 1.00 92.06 95 GLY A N 1
ATOM 727 C CA . GLY A 1 95 ? -7.327 9.289 -2.704 1.00 92.06 95 GLY A CA 1
ATOM 728 C C . GLY A 1 95 ? -7.795 8.081 -3.525 1.00 92.06 95 GLY A C 1
ATOM 729 O O . GLY A 1 95 ? -8.316 8.251 -4.627 1.00 92.06 95 GLY A O 1
ATOM 730 N N . THR A 1 96 ? -7.586 6.855 -3.033 1.00 94.50 96 THR A N 1
ATOM 731 C CA . THR A 1 96 ? -8.058 5.633 -3.704 1.00 94.50 96 THR A CA 1
ATOM 732 C C . THR A 1 96 ? -9.483 5.260 -3.290 1.00 94.50 96 THR A C 1
ATOM 734 O O . THR A 1 96 ? -10.073 5.852 -2.386 1.00 94.50 96 THR A O 1
ATOM 737 N N . ARG A 1 97 ? -10.064 4.254 -3.957 1.00 92.50 97 ARG A N 1
ATOM 738 C CA . ARG A 1 97 ? -11.438 3.776 -3.707 1.00 92.50 97 ARG A CA 1
ATOM 739 C C . ARG A 1 97 ? -11.493 2.563 -2.779 1.00 92.50 97 ARG A C 1
ATOM 741 O O . ARG A 1 97 ? -12.431 1.770 -2.860 1.00 92.50 97 ARG A O 1
ATOM 748 N N . ILE A 1 98 ? -10.471 2.378 -1.951 1.00 91.88 98 ILE A N 1
ATOM 749 C CA . ILE A 1 98 ? -10.437 1.302 -0.963 1.00 91.88 98 ILE A CA 1
ATOM 750 C C . ILE A 1 98 ? -11.464 1.568 0.135 1.00 91.88 98 ILE A C 1
ATOM 752 O O . ILE A 1 98 ? -11.593 2.689 0.622 1.00 91.88 98 ILE A O 1
ATOM 756 N N . THR A 1 99 ? -12.172 0.524 0.548 1.00 89.94 99 THR A N 1
ATOM 757 C CA . THR A 1 99 ? -13.089 0.564 1.690 1.00 89.94 99 THR A CA 1
ATOM 758 C C . THR A 1 99 ? -12.493 -0.160 2.893 1.00 89.94 99 THR A C 1
ATOM 760 O O . THR A 1 99 ? -13.191 -0.431 3.854 1.00 89.94 99 THR A O 1
ATOM 763 N N . GLY A 1 100 ? -11.223 -0.566 2.842 1.00 86.62 100 GLY A N 1
ATOM 764 C CA . GLY A 1 100 ? -10.507 -1.186 3.959 1.00 86.62 100 GLY A CA 1
ATOM 765 C C . GLY A 1 100 ? -10.775 -2.680 4.130 1.00 86.62 100 GLY A C 1
ATOM 766 O O . GLY A 1 100 ? -10.089 -3.342 4.912 1.00 86.62 100 GLY A O 1
ATOM 767 N N . ALA A 1 101 ? -11.708 -3.262 3.369 1.00 88.00 101 ALA A N 1
ATOM 768 C CA . ALA A 1 101 ? -11.895 -4.711 3.321 1.00 88.00 101 ALA A CA 1
ATOM 769 C C . ALA A 1 101 ? -10.620 -5.422 2.825 1.00 88.00 101 ALA A C 1
ATOM 771 O O . ALA A 1 101 ? -10.260 -6.495 3.323 1.00 88.00 101 ALA A O 1
ATOM 772 N N . GLY A 1 102 ? -9.898 -4.782 1.906 1.00 88.00 102 GLY A N 1
ATOM 773 C CA . GLY A 1 102 ? -8.695 -5.296 1.270 1.00 88.00 102 GLY A CA 1
ATOM 774 C C . GLY A 1 102 ? -7.446 -5.210 2.141 1.00 88.00 102 GLY A C 1
ATOM 775 O O . GLY A 1 102 ? -6.463 -5.877 1.835 1.00 88.00 102 GLY A O 1
ATOM 776 N N . PHE A 1 103 ? -7.477 -4.487 3.270 1.00 87.38 103 PHE A N 1
ATOM 777 C CA . PHE A 1 103 ? -6.378 -4.521 4.246 1.00 87.38 103 PHE A CA 1
ATOM 778 C C . PHE A 1 103 ? -6.154 -5.920 4.823 1.00 87.38 103 PHE A C 1
ATOM 780 O O . PHE A 1 103 ? -5.049 -6.231 5.243 1.00 87.38 103 PHE A O 1
ATOM 787 N N . SER A 1 104 ? -7.166 -6.792 4.771 1.00 86.06 104 SER A N 1
ATOM 788 C CA . SER A 1 104 ? -7.020 -8.206 5.135 1.00 86.06 104 SER A CA 1
ATOM 789 C C . SER A 1 104 ? -6.071 -8.991 4.221 1.00 86.06 104 SER A C 1
ATOM 791 O O . SER A 1 104 ? -5.517 -9.999 4.653 1.00 86.06 104 SER A O 1
ATOM 793 N N . TYR A 1 105 ? -5.853 -8.533 2.983 1.00 87.81 105 TYR A N 1
ATOM 794 C CA . TYR A 1 105 ? -4.854 -9.114 2.086 1.00 87.81 105 TYR A CA 1
ATOM 795 C C . TYR A 1 105 ? -3.433 -8.662 2.431 1.00 87.81 105 TYR A C 1
ATOM 797 O O . TYR A 1 105 ? -2.474 -9.324 2.043 1.00 87.81 105 TYR A O 1
ATOM 805 N N . LEU A 1 106 ? -3.281 -7.542 3.143 1.00 85.00 106 LEU A N 1
ATOM 806 C CA . LEU A 1 106 ? -1.981 -7.048 3.567 1.00 85.00 106 LEU A CA 1
ATOM 807 C C . LEU A 1 106 ? -1.566 -7.793 4.836 1.00 85.00 106 LEU A C 1
ATOM 809 O O . LEU A 1 106 ? -2.227 -7.725 5.872 1.00 85.00 106 LEU A O 1
ATOM 813 N N . THR A 1 107 ? -0.451 -8.509 4.762 1.00 78.38 107 THR A N 1
ATOM 814 C CA . THR A 1 107 ? 0.102 -9.219 5.914 1.00 78.38 107 THR A CA 1
ATOM 815 C C . THR A 1 107 ? 1.180 -8.386 6.604 1.00 78.38 107 THR A C 1
ATOM 817 O O . THR A 1 107 ? 2.030 -7.826 5.905 1.00 78.38 107 THR A O 1
ATOM 820 N N . PRO A 1 108 ? 1.221 -8.363 7.951 1.00 75.88 108 PRO A N 1
ATOM 821 C CA . PRO A 1 108 ? 2.320 -7.771 8.703 1.00 75.88 108 PRO A CA 1
ATOM 822 C C . PRO A 1 108 ? 3.672 -8.285 8.199 1.00 75.88 108 PRO A C 1
ATOM 824 O O . PRO A 1 108 ? 3.931 -9.490 8.211 1.00 75.88 108 PRO A O 1
ATOM 827 N N . HIS A 1 109 ? 4.555 -7.385 7.774 1.00 77.56 109 HIS A N 1
ATOM 828 C CA . HIS A 1 109 ? 5.900 -7.756 7.349 1.00 77.56 109 HIS A CA 1
ATOM 829 C C . HIS A 1 109 ? 6.933 -6.761 7.885 1.00 77.56 109 HIS A C 1
ATOM 831 O O . HIS A 1 109 ? 6.700 -5.558 7.933 1.00 77.56 109 HIS A O 1
ATOM 837 N N . ARG A 1 110 ? 8.106 -7.268 8.289 1.00 75.62 110 ARG A N 1
ATOM 838 C CA . ARG A 1 110 ? 9.124 -6.519 9.060 1.00 75.62 110 ARG A CA 1
ATOM 839 C C . ARG A 1 110 ? 9.710 -5.299 8.347 1.00 75.62 110 ARG A C 1
ATOM 841 O O . ARG A 1 110 ? 10.395 -4.508 8.980 1.00 75.62 110 ARG A O 1
ATOM 848 N N . LYS A 1 111 ? 9.525 -5.201 7.030 1.00 78.81 111 LYS A N 1
ATOM 849 C CA . LYS A 1 111 ? 10.013 -4.070 6.235 1.00 78.81 111 LYS A CA 1
ATOM 850 C C . LYS A 1 111 ? 9.014 -2.927 6.117 1.00 78.81 111 LYS A C 1
ATOM 852 O O . LYS A 1 111 ? 9.453 -1.868 5.698 1.00 78.81 111 LYS A O 1
ATOM 857 N N . TRP A 1 112 ? 7.736 -3.125 6.444 1.00 82.75 112 TRP A N 1
ATOM 858 C CA . TRP A 1 112 ? 6.733 -2.071 6.323 1.00 82.75 112 TRP A CA 1
ATOM 859 C C . TRP A 1 112 ? 7.027 -0.955 7.324 1.00 82.75 112 TRP A C 1
ATOM 861 O O . TRP A 1 112 ? 7.335 -1.197 8.489 1.00 82.75 112 TRP A O 1
ATOM 871 N N . ILE A 1 113 ? 6.968 0.275 6.833 1.00 76.88 113 ILE A N 1
ATOM 872 C CA . ILE A 1 113 ? 7.278 1.486 7.585 1.00 76.88 113 ILE A CA 1
ATOM 873 C C . ILE A 1 113 ? 6.088 2.433 7.502 1.00 76.88 113 ILE A C 1
ATOM 875 O O . ILE A 1 113 ? 5.626 2.905 8.536 1.00 76.88 113 ILE A O 1
ATOM 879 N N . PHE A 1 114 ? 5.548 2.667 6.302 1.00 84.44 114 PHE A N 1
ATOM 880 C CA . PHE A 1 114 ? 4.518 3.681 6.087 1.00 84.44 114 PHE A CA 1
ATOM 881 C C . PHE A 1 114 ? 3.356 3.185 5.226 1.00 84.44 114 PHE A C 1
ATOM 883 O O . PHE A 1 114 ? 3.543 2.540 4.196 1.00 84.44 114 PHE A O 1
ATOM 890 N N . VAL A 1 115 ? 2.141 3.549 5.627 1.00 88.56 115 VAL A N 1
ATOM 891 C CA . VAL A 1 115 ? 0.932 3.429 4.809 1.00 88.56 115 VAL A CA 1
ATOM 892 C C . VAL A 1 115 ? 0.222 4.769 4.827 1.00 88.56 115 VAL A C 1
ATOM 894 O O . VAL A 1 115 ? -0.217 5.227 5.880 1.00 88.56 115 VAL A O 1
ATOM 897 N N . TYR A 1 116 ? 0.130 5.407 3.664 1.00 88.81 116 TYR A N 1
ATOM 898 C CA . TYR A 1 116 ? -0.556 6.686 3.520 1.00 88.81 116 TYR A CA 1
ATOM 899 C C . TYR A 1 116 ? -2.005 6.449 3.111 1.00 88.81 116 TYR A C 1
ATOM 901 O O . TYR A 1 116 ? -2.261 5.771 2.114 1.00 88.81 116 TYR A O 1
ATOM 909 N N . LEU A 1 117 ? -2.936 7.004 3.886 1.00 88.56 117 LEU A N 1
ATOM 910 C CA . LEU A 1 117 ? -4.380 6.764 3.752 1.00 88.56 117 LEU A CA 1
ATOM 911 C C . LEU A 1 117 ? -5.200 8.065 3.645 1.00 88.56 117 LEU A C 1
ATOM 913 O O . LEU A 1 117 ? -6.407 8.057 3.881 1.00 88.56 117 LEU A O 1
ATOM 917 N N . HIS A 1 118 ? -4.571 9.192 3.302 1.00 87.31 118 HIS A N 1
ATOM 918 C CA . HIS A 1 118 ? -5.265 10.479 3.193 1.00 87.31 118 HIS A CA 1
ATOM 919 C C . HIS A 1 118 ? -6.384 10.437 2.140 1.00 87.31 118 HIS A C 1
ATOM 921 O O . HIS A 1 118 ? -6.210 9.851 1.075 1.00 87.31 118 HIS A O 1
ATOM 927 N N . GLY A 1 119 ? -7.519 11.095 2.392 1.00 85.25 119 GLY A N 1
ATOM 928 C CA . GLY A 1 119 ? -8.584 11.245 1.386 1.00 85.25 119 GLY A CA 1
ATOM 929 C C . GLY A 1 119 ? -9.192 9.925 0.896 1.00 85.25 119 GLY A C 1
ATOM 930 O O . GLY A 1 119 ? -9.664 9.846 -0.233 1.00 85.25 119 GLY A O 1
ATOM 931 N N . CYS A 1 120 ? -9.128 8.863 1.705 1.00 87.62 120 CYS A N 1
ATOM 932 C CA . CYS A 1 120 ? -9.854 7.623 1.444 1.00 87.62 120 CYS A CA 1
ATOM 933 C C . CYS A 1 120 ? -11.256 7.733 2.054 1.00 87.62 120 CYS A C 1
ATOM 935 O O . CYS A 1 120 ? -11.499 7.231 3.150 1.00 87.62 120 CYS A O 1
ATOM 937 N N . ASP A 1 121 ? -12.171 8.403 1.353 1.00 83.31 121 ASP A N 1
ATOM 938 C CA . ASP A 1 121 ? -13.498 8.769 1.881 1.00 83.31 121 ASP A CA 1
ATOM 939 C C . ASP A 1 121 ? -14.378 7.568 2.273 1.00 83.31 121 ASP A C 1
ATOM 941 O O . ASP A 1 121 ? -15.348 7.719 3.010 1.00 83.31 121 ASP A O 1
ATOM 945 N N . ALA A 1 122 ? -14.054 6.373 1.768 1.00 86.25 122 ALA A N 1
ATOM 946 C CA . ALA A 1 122 ? -14.764 5.134 2.077 1.00 86.25 122 ALA A CA 1
ATOM 947 C C . ALA A 1 122 ? -14.208 4.379 3.299 1.00 86.25 122 ALA A C 1
ATOM 949 O O . ALA A 1 122 ? -14.798 3.379 3.710 1.00 86.25 122 ALA A O 1
ATOM 950 N N . LEU A 1 123 ? -13.075 4.814 3.859 1.00 84.81 123 LEU A N 1
ATOM 951 C CA . LEU A 1 123 ? -12.578 4.302 5.134 1.00 84.81 123 LEU A CA 1
ATOM 952 C C . LEU A 1 123 ? -13.350 4.960 6.292 1.00 84.81 123 LEU A C 1
ATOM 954 O O . LEU A 1 123 ? -14.051 5.942 6.105 1.00 84.81 123 LEU A O 1
ATOM 958 N N . ASP A 1 124 ? -13.235 4.397 7.491 1.00 80.25 124 ASP A N 1
ATOM 959 C CA . ASP A 1 124 ? -13.746 4.922 8.765 1.00 80.25 124 ASP A CA 1
ATOM 960 C C . ASP A 1 124 ? -12.923 4.315 9.912 1.00 80.25 124 ASP A C 1
ATOM 962 O O . ASP A 1 124 ? -12.161 3.368 9.696 1.00 80.25 124 ASP A O 1
ATOM 966 N N . VAL A 1 125 ? -13.083 4.792 11.148 1.00 76.81 125 VAL A N 1
ATOM 967 C CA . VAL A 1 125 ? -12.320 4.277 12.301 1.00 76.81 125 VAL A CA 1
ATOM 968 C C . VAL A 1 125 ? -12.451 2.760 12.519 1.00 76.81 125 VAL A C 1
ATOM 970 O O . VAL A 1 125 ? -11.512 2.135 13.010 1.00 76.81 125 VAL A O 1
ATOM 973 N N . ASN A 1 126 ? -13.561 2.130 12.116 1.00 78.88 126 ASN A N 1
ATOM 974 C CA . ASN A 1 126 ? -13.754 0.685 12.262 1.00 78.88 126 ASN A CA 1
ATOM 975 C C . ASN A 1 126 ? -12.766 -0.105 11.394 1.00 78.88 126 ASN A C 1
ATOM 977 O O . ASN A 1 126 ? -12.419 -1.242 11.722 1.00 78.88 126 ASN A O 1
ATOM 981 N N . HIS A 1 127 ? -12.266 0.493 10.312 1.00 81.50 127 HIS A N 1
ATOM 982 C CA . HIS A 1 127 ? -11.282 -0.135 9.438 1.00 81.50 127 HIS A CA 1
ATOM 983 C C . HIS A 1 127 ? -9.902 -0.254 10.090 1.00 81.50 127 HIS A C 1
ATOM 985 O O . HIS A 1 127 ? -9.143 -1.143 9.707 1.00 81.50 127 HIS A O 1
ATOM 991 N N . LEU A 1 128 ? -9.598 0.524 11.140 1.00 74.62 128 LEU A N 1
ATOM 992 C CA . LEU A 1 128 ? -8.357 0.352 11.902 1.00 74.62 128 LEU A CA 1
ATOM 993 C C . LEU A 1 128 ? -8.260 -1.028 12.564 1.00 74.62 128 LEU A C 1
ATOM 995 O O . LEU A 1 128 ? -7.173 -1.596 12.653 1.00 74.62 128 LEU A O 1
ATOM 999 N N . ALA A 1 129 ? -9.394 -1.622 12.948 1.00 74.75 129 ALA A N 1
ATOM 1000 C CA . ALA A 1 129 ? -9.428 -2.972 13.509 1.00 74.75 129 ALA A CA 1
ATOM 1001 C C . ALA A 1 129 ? -8.918 -4.045 12.524 1.00 74.75 129 ALA A C 1
ATOM 1003 O O . ALA A 1 129 ? -8.551 -5.145 12.944 1.00 74.75 129 ALA A O 1
ATOM 1004 N N . ARG A 1 130 ? -8.867 -3.743 11.215 1.00 80.06 130 ARG A N 1
ATOM 1005 C CA . ARG A 1 130 ? -8.316 -4.639 10.184 1.00 80.06 130 ARG A CA 1
ATOM 1006 C C . ARG A 1 130 ? -6.793 -4.743 10.245 1.00 80.06 130 ARG A C 1
ATOM 1008 O O . ARG A 1 130 ? -6.262 -5.754 9.801 1.00 80.06 130 ARG A O 1
ATOM 1015 N N . PHE A 1 131 ? -6.106 -3.789 10.875 1.00 76.00 131 PHE A N 1
ATOM 1016 C CA . PHE A 1 131 ? -4.666 -3.856 11.150 1.00 76.00 131 PHE A CA 1
ATOM 1017 C C . PHE A 1 131 ? -4.338 -4.674 12.413 1.00 76.00 131 PHE A C 1
ATOM 1019 O O . PHE A 1 131 ? -3.301 -4.488 13.049 1.00 76.00 131 PHE A O 1
ATOM 1026 N N . ARG A 1 132 ? -5.191 -5.626 12.807 1.00 74.50 132 ARG A N 1
ATOM 1027 C CA . ARG A 1 132 ? -4.908 -6.510 13.944 1.00 74.50 132 ARG A CA 1
ATOM 1028 C C . ARG A 1 132 ? -3.610 -7.293 13.712 1.00 74.50 132 ARG A C 1
ATOM 1030 O O . ARG A 1 132 ? -3.440 -7.933 12.680 1.00 74.50 132 ARG A O 1
ATOM 1037 N N . GLY A 1 133 ? -2.716 -7.272 14.700 1.00 76.44 133 GLY A N 1
ATOM 1038 C 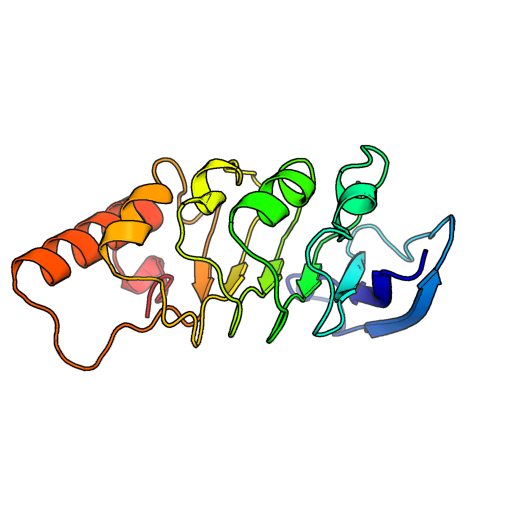CA . GLY A 1 133 ? -1.402 -7.923 14.619 1.00 76.44 133 GLY A CA 1
ATOM 1039 C C . GLY A 1 133 ? -0.325 -7.072 13.944 1.00 76.44 133 GLY A C 1
ATOM 1040 O O . GLY A 1 133 ? 0.842 -7.456 13.954 1.00 76.44 133 GLY A O 1
ATOM 1041 N N . TRP A 1 134 ? -0.690 -5.907 13.408 1.00 81.19 134 TRP A N 1
ATOM 1042 C CA . TRP A 1 134 ? 0.274 -4.895 13.019 1.00 81.19 134 TRP A CA 1
ATOM 1043 C C . TRP A 1 134 ? 0.686 -4.089 14.251 1.00 81.19 134 TRP A C 1
ATOM 1045 O O . TRP A 1 134 ? -0.141 -3.751 15.095 1.00 81.19 134 TRP A O 1
ATOM 1055 N N . THR A 1 135 ? 1.978 -3.800 14.356 1.00 77.44 135 THR A N 1
ATOM 1056 C CA . THR A 1 135 ? 2.567 -3.060 15.480 1.00 77.44 135 THR A CA 1
ATOM 1057 C C . THR A 1 135 ? 3.433 -1.923 14.952 1.00 77.44 135 THR A C 1
ATOM 1059 O O . THR A 1 135 ? 3.666 -1.818 13.749 1.00 77.44 135 THR A O 1
ATOM 1062 N N . ARG A 1 136 ? 4.006 -1.121 15.848 1.00 73.50 136 ARG A N 1
ATOM 1063 C CA . ARG A 1 136 ? 4.817 0.058 15.529 1.00 73.50 136 ARG A CA 1
ATOM 1064 C C . ARG A 1 136 ? 6.085 -0.312 14.782 1.00 73.50 136 ARG A C 1
ATOM 1066 O O . ARG A 1 136 ? 6.659 0.518 14.095 1.00 73.50 136 ARG A O 1
ATOM 1073 N N . SER A 1 137 ? 6.533 -1.556 14.958 1.00 71.62 137 SER A N 1
ATOM 1074 C CA . SER A 1 137 ? 7.669 -2.144 14.246 1.00 71.62 137 SER A CA 1
ATOM 1075 C C . SER A 1 137 ? 7.311 -2.594 12.827 1.00 71.62 137 SER A C 1
ATOM 1077 O O . SER A 1 137 ? 8.183 -3.009 12.073 1.00 71.62 137 SER A O 1
ATOM 1079 N N . THR A 1 138 ? 6.021 -2.573 12.493 1.00 76.00 138 THR A N 1
ATOM 1080 C CA . THR A 1 138 ? 5.450 -3.084 11.250 1.00 76.00 138 THR A CA 1
ATOM 1081 C C . THR A 1 138 ? 4.756 -1.990 10.446 1.00 76.00 138 THR A C 1
ATOM 1083 O O . THR A 1 138 ? 4.675 -2.122 9.240 1.00 76.00 138 THR A O 1
ATOM 1086 N N . ILE A 1 139 ? 4.184 -0.946 11.052 1.00 79.25 139 ILE A N 1
ATOM 1087 C CA . ILE A 1 139 ? 3.448 0.073 10.293 1.00 79.25 139 ILE A CA 1
ATOM 1088 C C . ILE A 1 139 ? 3.324 1.396 11.037 1.00 79.25 139 ILE A C 1
ATOM 1090 O O . ILE A 1 139 ? 3.139 1.436 12.251 1.00 79.25 139 ILE A O 1
ATOM 1094 N N . SER A 1 140 ? 3.355 2.474 10.261 1.00 78.94 140 SER A N 1
ATOM 1095 C CA . SER A 1 140 ? 2.891 3.808 10.621 1.00 78.94 140 SER A CA 1
ATOM 1096 C C . SER A 1 140 ? 1.830 4.245 9.608 1.00 78.94 140 SER A C 1
ATOM 1098 O O . SER A 1 140 ? 2.077 4.206 8.400 1.00 78.94 140 SER A O 1
ATOM 1100 N N . LEU A 1 141 ? 0.643 4.633 10.081 1.00 79.06 141 LEU A N 1
ATOM 1101 C CA . LEU A 1 141 ? -0.449 5.140 9.248 1.00 79.06 141 LEU A CA 1
ATOM 1102 C C . LEU A 1 141 ? -0.315 6.660 9.114 1.00 79.06 141 LEU A C 1
ATOM 1104 O O . LEU A 1 141 ? -0.800 7.441 9.936 1.00 79.06 141 LEU A O 1
ATOM 1108 N N . VAL A 1 142 ? 0.360 7.101 8.058 1.00 75.88 142 VAL A N 1
ATOM 1109 C CA . VAL A 1 142 ? 0.581 8.528 7.833 1.00 75.88 142 VAL A CA 1
ATOM 1110 C C . VAL A 1 142 ? -0.675 9.129 7.218 1.00 75.88 142 VAL A C 1
ATOM 1112 O O . VAL A 1 142 ? -1.125 8.716 6.148 1.00 75.88 142 VAL A O 1
ATOM 1115 N N . GLY A 1 143 ? -1.242 10.126 7.898 1.00 70.62 143 GLY A N 1
ATOM 1116 C CA . GLY A 1 143 ? -2.310 10.919 7.306 1.00 70.62 143 GLY A CA 1
ATOM 1117 C C . GLY A 1 143 ? -3.719 10.358 7.367 1.00 70.62 143 GLY A C 1
ATOM 1118 O O . GLY A 1 143 ? -4.601 10.784 6.624 1.00 70.62 143 GLY A O 1
ATOM 1119 N N . TYR A 1 144 ? -3.929 9.379 8.229 1.00 73.19 144 TYR A N 1
ATOM 1120 C CA . TYR A 1 144 ? -5.241 8.810 8.460 1.00 73.19 144 TYR A CA 1
ATOM 1121 C C . TYR A 1 144 ? -6.115 9.773 9.274 1.00 73.19 144 TYR A C 1
ATOM 1123 O O . TYR A 1 144 ? -6.015 9.785 10.491 1.00 73.19 144 TYR A O 1
ATOM 1131 N N . THR A 1 145 ? -6.964 10.572 8.622 1.00 66.81 145 THR A N 1
ATOM 1132 C CA . THR A 1 145 ? -7.830 11.559 9.296 1.00 66.81 145 THR A CA 1
ATOM 1133 C C . THR A 1 145 ? -9.312 11.267 9.055 1.00 66.81 145 THR A C 1
ATOM 1135 O O . THR A 1 145 ? -9.732 11.228 7.898 1.00 66.81 145 THR A O 1
ATOM 1138 N N . PHE A 1 146 ? -10.116 11.150 10.120 1.00 64.94 146 PHE A N 1
ATOM 1139 C CA . PHE A 1 146 ? -11.581 11.050 10.046 1.00 64.94 146 PHE A CA 1
ATOM 1140 C C . PHE A 1 146 ? -12.272 12.250 10.672 1.00 64.94 146 PHE A C 1
ATOM 1142 O O . PHE A 1 146 ? -12.315 12.375 11.891 1.00 64.94 146 PHE A O 1
ATOM 1149 N N . GLY A 1 147 ? -12.883 13.093 9.834 1.00 61.78 147 GLY A N 1
ATOM 1150 C CA . GLY A 1 147 ? -13.722 14.203 10.289 1.00 61.78 147 GLY A CA 1
ATOM 1151 C C . GLY A 1 147 ? -13.052 15.103 11.338 1.00 61.78 147 GLY A C 1
ATOM 1152 O O . GLY A 1 147 ? -11.853 15.049 11.581 1.00 61.78 147 GLY A O 1
ATOM 1153 N N . LEU A 1 148 ? -13.836 15.980 11.962 1.00 61.91 148 LEU A N 1
ATOM 1154 C CA . LEU A 1 148 ? -13.374 16.796 13.098 1.00 61.91 148 LEU A CA 1
ATOM 1155 C C . LEU A 1 148 ? -14.006 16.349 14.424 1.00 61.91 148 LEU A C 1
ATOM 1157 O O . LEU A 1 148 ? -13.727 16.941 15.465 1.00 61.91 148 LEU A O 1
ATOM 1161 N N . ARG A 1 149 ? -14.908 15.358 14.394 1.00 72.69 149 ARG A N 1
ATOM 1162 C CA . ARG A 1 149 ? -15.680 14.894 15.553 1.00 72.69 149 ARG A CA 1
ATOM 1163 C C . ARG A 1 149 ? -15.920 13.391 15.457 1.00 72.69 149 ARG A C 1
ATOM 1165 O O . ARG A 1 149 ? -16.532 12.944 14.493 1.00 72.69 149 ARG A O 1
ATOM 1172 N N . TYR A 1 150 ? -15.490 12.663 16.480 1.00 74.19 150 TYR A N 1
ATOM 1173 C CA . TYR A 1 150 ? -15.786 11.247 16.679 1.00 74.19 150 TYR A CA 1
ATOM 1174 C C . TYR A 1 150 ? -16.858 11.085 17.754 1.00 74.19 150 TYR A C 1
ATOM 1176 O O . TYR A 1 150 ? -16.896 11.854 18.716 1.00 74.19 150 TYR A O 1
ATOM 1184 N N . SER A 1 151 ? -17.715 10.076 17.623 1.00 81.69 151 SER A N 1
ATOM 1185 C CA . SER A 1 151 ? -18.537 9.603 18.742 1.00 81.69 151 SER A CA 1
ATOM 1186 C C . SER A 1 151 ? -17.679 8.898 19.804 1.00 81.69 151 SER A C 1
ATOM 1188 O O . SER A 1 151 ? -16.604 8.382 19.502 1.00 81.69 151 SER A O 1
ATOM 1190 N N . ASP A 1 152 ? -18.175 8.771 21.041 1.00 84.50 152 ASP A N 1
ATOM 1191 C CA . ASP A 1 152 ? -17.456 8.074 22.126 1.00 84.50 152 ASP A CA 1
ATOM 1192 C C . ASP A 1 152 ? -17.059 6.634 21.762 1.00 84.50 152 ASP A C 1
ATOM 1194 O O . ASP A 1 152 ? -16.063 6.094 22.246 1.00 84.50 152 ASP A O 1
ATOM 1198 N N . ARG A 1 153 ? -17.867 5.966 20.929 1.00 82.50 153 ARG A N 1
ATOM 1199 C CA . ARG A 1 153 ? -17.569 4.616 20.440 1.00 82.50 153 ARG A CA 1
ATOM 1200 C C . ARG A 1 153 ? -16.392 4.628 19.470 1.00 82.50 153 ARG A C 1
ATOM 1202 O O . ARG A 1 153 ? -15.518 3.777 19.582 1.00 82.50 153 ARG A O 1
ATOM 1209 N N . GLU A 1 154 ? -16.396 5.566 18.535 1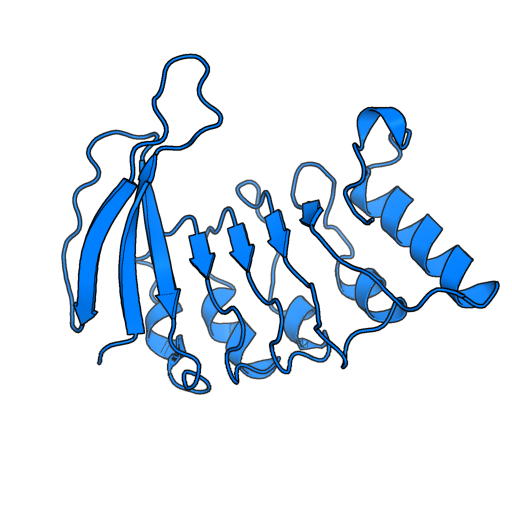.00 78.31 154 GLU A N 1
ATOM 1210 C CA . GLU A 1 154 ? -15.341 5.725 17.537 1.00 78.31 154 GLU A CA 1
ATOM 1211 C C . GLU A 1 154 ? -14.022 6.141 18.189 1.00 78.31 154 GLU A C 1
ATOM 1213 O O . GLU A 1 154 ? -12.986 5.570 17.865 1.00 78.31 154 GLU A O 1
ATOM 1218 N N . GLN A 1 155 ? -14.067 7.033 19.184 1.00 80.69 155 GLN A N 1
ATOM 1219 C CA . GLN A 1 155 ? -12.889 7.422 19.956 1.00 80.69 155 GLN A CA 1
ATOM 1220 C C . GLN A 1 155 ? -12.256 6.218 20.665 1.00 80.69 155 GLN A C 1
ATOM 1222 O O . GLN A 1 155 ? -11.056 6.002 20.548 1.00 80.69 155 GLN A O 1
ATOM 1227 N N . ARG A 1 156 ? -13.060 5.363 21.314 1.00 82.81 156 ARG A N 1
ATOM 1228 C CA . ARG A 1 156 ? -12.550 4.130 21.942 1.00 82.81 156 ARG A CA 1
ATOM 1229 C C . ARG A 1 156 ? -11.869 3.194 20.943 1.00 82.81 156 ARG A C 1
ATOM 1231 O O . ARG A 1 156 ? -10.830 2.627 21.258 1.00 82.81 156 ARG A O 1
ATOM 1238 N N . LEU A 1 157 ? -12.434 3.042 19.743 1.00 79.38 157 LEU A N 1
ATOM 1239 C CA . LEU A 1 157 ? -11.834 2.222 18.684 1.00 79.38 157 LEU A CA 1
ATOM 1240 C C . LEU A 1 157 ? -10.512 2.810 18.184 1.00 79.38 157 LEU A C 1
ATOM 1242 O O . LEU A 1 157 ? -9.564 2.059 17.955 1.00 79.38 157 LEU A O 1
ATOM 1246 N N . LEU A 1 158 ? -10.445 4.135 18.035 1.00 77.25 158 LEU A N 1
ATOM 1247 C CA . LEU A 1 158 ? -9.222 4.842 17.670 1.00 77.25 158 LEU A CA 1
ATOM 1248 C C . LEU A 1 158 ? -8.139 4.651 18.735 1.00 77.25 158 LEU A C 1
ATOM 1250 O O . LEU A 1 158 ? -7.014 4.294 18.395 1.00 77.25 158 LEU A O 1
ATOM 1254 N N . ASP A 1 159 ? -8.483 4.831 20.008 1.00 78.94 159 ASP A N 1
ATOM 1255 C CA . ASP A 1 159 ? -7.556 4.683 21.132 1.00 78.94 159 ASP A CA 1
ATOM 1256 C C . ASP A 1 159 ? -7.050 3.234 21.255 1.00 78.94 159 ASP A C 1
ATOM 1258 O O . ASP A 1 159 ? -5.855 3.001 21.450 1.00 78.94 159 ASP A O 1
ATOM 1262 N N . ASP A 1 160 ? -7.925 2.240 21.067 1.00 79.25 160 ASP A N 1
ATOM 1263 C CA . ASP A 1 160 ? -7.537 0.826 21.046 1.00 79.25 160 ASP A CA 1
ATOM 1264 C C . ASP A 1 160 ? -6.628 0.490 19.860 1.00 79.25 160 ASP A C 1
ATOM 1266 O O . ASP A 1 160 ? -5.618 -0.201 20.028 1.00 79.25 160 ASP A O 1
ATOM 1270 N N . ALA A 1 161 ? -6.946 0.994 18.665 1.00 76.44 161 ALA A N 1
ATOM 1271 C CA . ALA A 1 161 ? -6.105 0.815 17.488 1.00 76.44 161 ALA A CA 1
ATOM 1272 C C . ALA A 1 161 ? -4.732 1.469 17.674 1.00 76.44 161 ALA A C 1
ATOM 1274 O O . ALA A 1 161 ? -3.716 0.830 17.397 1.00 76.44 161 ALA A O 1
ATOM 1275 N N . ARG A 1 162 ? -4.692 2.699 18.207 1.00 76.81 162 ARG A N 1
ATOM 1276 C CA . ARG A 1 162 ? -3.453 3.387 18.586 1.00 76.81 162 ARG A CA 1
ATOM 1277 C C . ARG A 1 162 ? -2.665 2.551 19.577 1.00 76.81 162 ARG A C 1
ATOM 1279 O O . ARG A 1 162 ? -1.492 2.321 19.346 1.00 76.81 162 ARG A O 1
ATOM 1286 N N . ARG A 1 163 ? -3.286 2.015 20.627 1.00 77.38 163 ARG A N 1
ATOM 1287 C CA . ARG A 1 163 ? -2.594 1.175 21.616 1.00 77.38 163 ARG A CA 1
ATOM 1288 C C . ARG A 1 163 ? -1.995 -0.096 21.006 1.00 77.38 163 ARG A C 1
ATOM 1290 O O . ARG A 1 163 ? -0.873 -0.455 21.359 1.00 77.38 163 ARG A O 1
ATOM 1297 N N . ILE A 1 164 ? -2.727 -0.777 20.119 1.00 76.44 164 ILE A N 1
ATOM 1298 C CA . ILE A 1 164 ? -2.262 -2.000 19.441 1.00 76.44 164 ILE A CA 1
ATOM 1299 C C . ILE A 1 164 ? -1.108 -1.677 18.495 1.00 76.44 164 ILE A C 1
ATOM 1301 O O . ILE A 1 164 ? -0.052 -2.304 18.579 1.00 76.44 164 ILE A O 1
ATOM 1305 N N . ILE A 1 165 ? -1.293 -0.678 17.629 1.00 76.06 165 ILE A N 1
ATOM 1306 C CA . ILE A 1 165 ? -0.269 -0.264 16.673 1.00 76.06 165 ILE A CA 1
ATOM 1307 C C . ILE A 1 165 ? 0.943 0.256 17.442 1.00 76.06 165 ILE A C 1
ATOM 1309 O O . ILE A 1 165 ? 2.036 -0.212 17.203 1.00 76.06 165 ILE A O 1
ATOM 1313 N N . CYS A 1 166 ? 0.789 1.065 18.481 1.00 74.75 166 CYS A N 1
ATOM 1314 C CA . CYS A 1 166 ? 1.900 1.539 19.304 1.00 74.75 166 CYS A CA 1
ATOM 1315 C C . CYS A 1 166 ? 2.553 0.465 20.195 1.00 74.75 166 CYS A C 1
ATOM 1317 O O . CYS A 1 166 ? 3.480 0.796 20.934 1.00 74.75 166 CYS A O 1
ATOM 1319 N N . ASP A 1 167 ? 2.118 -0.802 20.151 1.00 76.19 167 ASP A N 1
ATOM 1320 C CA . ASP A 1 167 ? 2.655 -1.898 20.976 1.00 76.19 167 ASP A CA 1
ATOM 1321 C C . ASP A 1 167 ? 2.673 -1.541 22.478 1.00 76.19 167 ASP A C 1
ATOM 1323 O O . ASP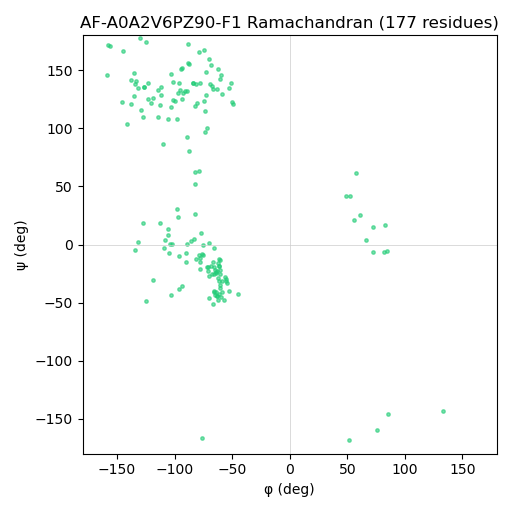 A 1 167 ? 3.660 -1.723 23.194 1.00 76.19 167 ASP A O 1
ATOM 1327 N N . GLY A 1 168 ? 1.593 -0.898 22.938 1.00 71.06 168 GLY A N 1
ATOM 1328 C CA . GLY A 1 168 ? 1.440 -0.424 24.315 1.00 71.06 168 GLY A CA 1
ATOM 1329 C C . GLY A 1 168 ? 2.402 0.693 24.744 1.00 71.06 168 GLY A C 1
ATOM 1330 O O . GLY A 1 168 ? 2.378 1.081 25.911 1.00 71.06 168 GLY A O 1
ATOM 1331 N N . GLN A 1 169 ? 3.240 1.216 23.844 1.00 71.75 169 GLN A N 1
ATOM 1332 C CA . GLN A 1 169 ? 4.120 2.346 24.138 1.00 71.75 169 GLN A CA 1
ATOM 1333 C C . GLN A 1 169 ? 3.321 3.656 24.228 1.00 71.75 169 GLN A C 1
ATOM 1335 O O . GLN A 1 169 ? 2.324 3.818 23.519 1.00 71.75 169 GLN A O 1
ATOM 1340 N N . PRO A 1 170 ? 3.758 4.616 25.064 1.00 68.12 170 PRO A N 1
ATOM 1341 C CA . PRO A 1 170 ? 3.110 5.922 25.154 1.00 68.12 170 PRO A CA 1
ATOM 1342 C C . PRO A 1 170 ? 3.175 6.679 23.817 1.00 68.12 170 PRO A C 1
ATOM 1344 O O . PRO A 1 170 ? 4.132 6.527 23.053 1.00 68.12 170 PRO A O 1
ATOM 1347 N N . GLU A 1 171 ? 2.188 7.545 23.548 1.00 62.28 171 GLU A N 1
ATOM 1348 C CA . GLU A 1 171 ? 2.114 8.333 22.301 1.00 62.28 171 GLU A CA 1
ATOM 1349 C C . GLU A 1 171 ? 3.380 9.172 22.043 1.00 62.28 171 GLU A C 1
ATOM 1351 O O . GLU A 1 171 ? 3.764 9.368 20.890 1.00 62.28 171 GLU A O 1
ATOM 1356 N N . SER A 1 172 ? 4.078 9.600 23.102 1.00 67.06 172 SER A N 1
ATOM 1357 C CA . SER A 1 172 ? 5.359 10.315 23.018 1.00 67.06 172 SER A CA 1
ATOM 1358 C C . SER A 1 172 ? 6.485 9.498 22.371 1.00 67.06 172 SER A C 1
ATOM 1360 O O . SER A 1 172 ? 7.374 10.076 21.753 1.00 67.06 172 SER A O 1
ATOM 1362 N N . VAL A 1 173 ? 6.441 8.167 22.493 1.00 65.50 173 VAL A N 1
ATOM 1363 C CA . VAL A 1 173 ? 7.386 7.221 21.873 1.00 65.50 173 VAL A CA 1
ATOM 1364 C C . VAL A 1 173 ? 6.852 6.728 20.531 1.00 65.50 173 VAL A C 1
ATOM 1366 O O . VAL A 1 173 ? 7.618 6.527 19.592 1.00 65.50 173 VAL A O 1
ATOM 1369 N N . CYS A 1 174 ? 5.536 6.541 20.432 1.00 63.59 174 CYS A N 1
ATOM 1370 C CA . CYS A 1 174 ? 4.889 6.070 19.217 1.00 63.59 174 CYS A CA 1
ATOM 1371 C C . CYS A 1 174 ? 4.883 7.118 18.096 1.00 63.59 174 CYS A C 1
ATOM 1373 O O . CYS A 1 174 ? 4.812 6.749 16.932 1.00 63.59 174 CYS A O 1
ATOM 1375 N N . GLY A 1 175 ? 4.994 8.411 18.415 1.00 55.69 175 GLY A N 1
ATOM 1376 C CA . GLY A 1 175 ? 5.194 9.455 17.413 1.00 55.69 175 GLY A CA 1
ATOM 1377 C C . GLY A 1 175 ? 4.083 9.480 16.363 1.00 55.69 175 GLY A C 1
ATOM 1378 O O . GLY A 1 175 ? 4.336 9.282 15.184 1.00 55.69 175 GLY A O 1
ATOM 1379 N N . VAL A 1 176 ? 2.842 9.726 16.788 1.00 57.78 176 VAL A N 1
ATOM 1380 C CA . VAL A 1 176 ? 1.690 10.032 15.915 1.00 57.78 176 VAL A CA 1
ATOM 1381 C C . VAL A 1 176 ? 1.498 9.070 14.720 1.00 57.78 176 VAL A C 1
ATOM 1383 O O . VAL A 1 176 ? 1.176 9.500 13.614 1.00 57.78 176 VAL A O 1
ATOM 1386 N N . GLN A 1 177 ? 1.674 7.760 14.939 1.00 65.06 177 GLN A N 1
ATOM 1387 C CA . GLN A 1 177 ? 1.452 6.711 13.925 1.00 65.06 177 GLN A CA 1
ATOM 1388 C C . GLN A 1 177 ? 0.015 6.646 13.391 1.00 65.06 177 GLN A C 1
ATOM 1390 O O . GLN A 1 177 ? -0.219 5.972 12.399 1.00 65.06 177 GLN A O 1
ATOM 1395 N N . ILE A 1 178 ? -0.936 7.314 14.046 1.00 61.25 178 ILE A N 1
ATOM 1396 C CA . ILE A 1 178 ? -2.307 7.542 13.582 1.00 61.25 178 ILE A CA 1
ATOM 1397 C C . ILE A 1 178 ? -2.655 8.976 14.017 1.00 61.25 178 ILE A C 1
ATOM 1399 O O . ILE A 1 178 ? -2.844 9.205 15.214 1.00 61.25 178 ILE A O 1
ATOM 1403 N N . ARG A 1 179 ? -2.642 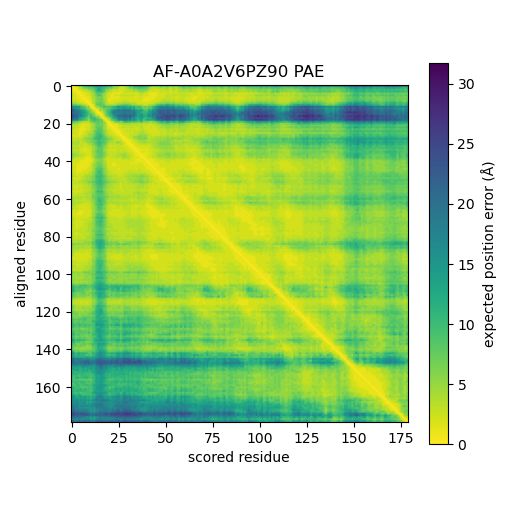9.944 13.089 1.00 54.91 179 ARG A N 1
ATOM 1404 C CA . ARG A 1 179 ? -2.911 11.369 13.379 1.00 54.91 179 ARG A CA 1
ATOM 1405 C C . ARG A 1 179 ? -4.405 11.645 13.477 1.00 54.91 179 ARG A C 1
ATOM 1407 O O . ARG A 1 179 ? -5.046 11.700 12.414 1.00 54.91 179 ARG A O 1
#

Foldseek 3Di:
DWFAWKKKFFQPPDPPDDRDIDTPGTPDDDDDDDHPDPRIAMAGAGDQECAPPLQVLLDLVRARYAEYEQANHAYELVSLLSNQNYLYQEYECANYQYLLPNLLSHDFDQNHEEYEHHNNVNYALVSLVSCQPAALSGYQHPHADDDPDDDPVSVVSNVVSLCRRPVNDDCVVSPCSPD

pLDDT: mean 82.84, std 11.05, range [43.44, 95.75]

Solvent-accessible surface area (backbone atoms only — not comparable to full-atom values): 9645 Å² total; per-residue (Å²): 104,72,61,34,41,27,30,41,36,41,49,67,89,42,99,83,57,62,81,50,71,43,79,72,48,66,41,55,65,88,76,91,80,84,68,95,47,91,58,41,32,33,31,39,41,36,50,47,86,42,55,88,62,44,61,73,56,47,44,84,85,52,70,53,39,29,33,40,37,36,50,54,12,60,35,36,29,79,47,37,58,22,51,40,79,43,64,35,26,35,39,31,46,22,42,21,62,34,53,43,73,22,44,68,42,54,64,78,41,82,56,25,49,40,38,31,42,33,71,28,82,61,47,57,64,75,44,50,66,52,51,68,88,36,27,58,74,26,43,25,36,46,55,42,70,74,81,95,72,72,53,79,68,48,46,51,46,45,53,50,39,50,36,47,29,30,65,72,46,57,63,88,77,42,60,63,40,68,82

Sequence (179 aa):
MDLGELWLREDVNCFTCGTGEKTLGRAAGIRAISLPAAHWYVSVKLPRQVAGRLKPLAHPSLVNIGDLDLHDSDVRDDDLRHIAGINLRSINLSGTRITGAGFSYLTPHRKWIFVYLHGCDALDVNHLARFRGWTRSTISLVGYTFGLRYSDREQRLLDDARRIICDGQPESVCGVQIR

Radius of gyration: 16.7 Å; Cα contacts (8 Å, |Δi|>4): 367; chains: 1; bounding box: 44×30×45 Å